Protein AF-A0A3C0NES6-F1 (afdb_monomer)

Mean predicted aligned error: 11.18 Å

Structure (mmCIF, N/CA/C/O backbone):
data_AF-A0A3C0NES6-F1
#
_entry.id   AF-A0A3C0NES6-F1
#
loop_
_atom_site.group_PDB
_atom_site.id
_atom_site.type_symbol
_atom_site.label_atom_id
_atom_site.label_alt_id
_atom_site.label_comp_id
_atom_site.label_asym_id
_atom_site.label_entity_id
_atom_site.label_seq_id
_atom_site.pdbx_PDB_ins_code
_atom_site.Cartn_x
_atom_site.Cartn_y
_atom_site.Cartn_z
_atom_site.occupancy
_atom_site.B_iso_or_equiv
_atom_site.auth_seq_id
_atom_site.auth_comp_id
_atom_site.auth_asym_id
_atom_site.auth_atom_id
_atom_site.pdbx_PDB_model_num
ATOM 1 N N . MET A 1 1 ? 40.360 69.902 -4.461 1.00 45.03 1 MET A N 1
ATOM 2 C CA . MET A 1 1 ? 3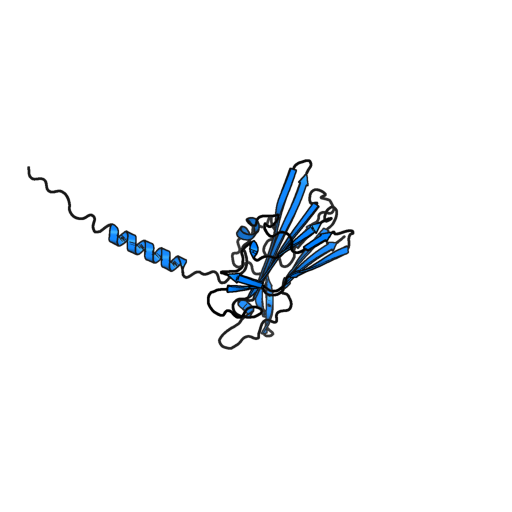9.001 69.360 -4.689 1.00 45.03 1 MET A CA 1
ATOM 3 C C . MET A 1 1 ? 38.839 68.959 -6.150 1.00 45.03 1 MET A C 1
ATOM 5 O O . MET A 1 1 ? 38.761 69.847 -6.982 1.00 45.03 1 MET A O 1
ATOM 9 N N . LYS A 1 2 ? 38.806 67.657 -6.464 1.00 35.34 2 LYS A N 1
ATOM 10 C CA . LYS A 1 2 ? 38.141 67.082 -7.651 1.00 35.34 2 LYS A CA 1
ATOM 11 C C . LYS A 1 2 ? 37.760 65.640 -7.311 1.00 35.34 2 LYS A C 1
ATOM 13 O O . LYS A 1 2 ? 38.614 64.769 -7.197 1.00 35.34 2 LYS A O 1
ATOM 18 N N . THR A 1 3 ? 36.473 65.436 -7.080 1.00 40.56 3 THR A N 1
ATOM 19 C CA . THR A 1 3 ? 35.806 64.152 -6.876 1.00 40.56 3 THR A CA 1
ATOM 20 C C . THR A 1 3 ? 35.694 63.418 -8.213 1.00 40.56 3 THR A C 1
ATOM 22 O O . THR A 1 3 ? 35.289 64.012 -9.211 1.00 40.56 3 THR A O 1
ATOM 25 N N . LYS A 1 4 ? 35.991 62.116 -8.237 1.00 33.91 4 LYS A N 1
ATOM 26 C CA . LYS A 1 4 ? 35.463 61.192 -9.249 1.00 33.91 4 LYS A CA 1
ATOM 27 C C . LYS A 1 4 ? 35.138 59.863 -8.575 1.00 33.91 4 LYS A C 1
ATOM 29 O O . LYS A 1 4 ? 36.029 59.120 -8.180 1.00 33.91 4 LYS A O 1
ATOM 34 N N . VAL A 1 5 ? 33.841 59.617 -8.424 1.00 43.72 5 VAL A N 1
ATOM 35 C CA . VAL A 1 5 ? 33.249 58.338 -8.029 1.00 43.72 5 VAL A CA 1
ATOM 36 C C . VAL A 1 5 ? 32.662 57.692 -9.288 1.00 43.72 5 VAL A C 1
ATOM 38 O O . VAL A 1 5 ? 32.258 58.394 -10.214 1.00 43.72 5 VAL A O 1
ATOM 41 N N . PHE A 1 6 ? 32.586 56.363 -9.239 1.00 43.19 6 PHE A N 1
ATOM 42 C CA . PHE A 1 6 ? 31.836 55.425 -10.080 1.00 43.19 6 PHE A CA 1
ATOM 43 C C . PHE A 1 6 ? 32.584 54.788 -11.252 1.00 43.19 6 PHE A C 1
ATOM 45 O O . PHE A 1 6 ? 32.527 55.217 -12.399 1.00 43.19 6 PHE A O 1
ATOM 52 N N . GLY A 1 7 ? 33.211 53.654 -10.924 1.00 36.91 7 GLY A N 1
ATOM 53 C CA . GLY A 1 7 ? 33.621 52.615 -11.857 1.00 36.91 7 GLY A CA 1
ATOM 54 C C . GLY A 1 7 ? 32.987 51.271 -11.492 1.00 36.91 7 GLY A C 1
ATOM 55 O O . GLY A 1 7 ? 33.503 50.541 -10.655 1.00 36.91 7 GLY A O 1
ATOM 56 N N . ASN A 1 8 ? 31.908 50.947 -12.203 1.00 40.31 8 ASN A N 1
ATOM 57 C CA . ASN A 1 8 ? 31.529 49.603 -12.645 1.00 40.31 8 ASN A CA 1
ATOM 58 C C . ASN A 1 8 ? 31.104 48.537 -11.616 1.00 40.31 8 ASN A C 1
ATOM 60 O O . ASN A 1 8 ? 31.781 47.540 -11.367 1.00 40.31 8 ASN A O 1
ATOM 64 N N . THR A 1 9 ? 29.817 48.628 -11.288 1.00 46.41 9 THR A N 1
ATOM 65 C CA . THR A 1 9 ? 28.830 47.566 -10.990 1.00 46.41 9 THR A CA 1
ATOM 66 C C . THR A 1 9 ? 28.781 46.370 -11.975 1.00 46.41 9 THR A C 1
ATOM 68 O O . THR A 1 9 ? 27.958 45.472 -11.821 1.00 46.41 9 THR A O 1
ATOM 71 N N . SER A 1 10 ? 29.676 46.283 -12.965 1.00 47.44 10 SER A N 1
ATOM 72 C CA . SER A 1 10 ? 29.660 45.262 -14.029 1.00 47.44 10 SER A CA 1
ATOM 73 C C . SER A 1 10 ? 30.157 43.870 -13.586 1.00 47.44 10 SER A C 1
ATOM 75 O O . SER A 1 10 ? 29.774 42.853 -14.167 1.00 47.44 10 SER A O 1
ATOM 77 N N . LYS A 1 11 ? 30.983 43.778 -12.533 1.00 41.00 11 LYS A N 1
ATOM 78 C CA . LYS A 1 11 ? 31.558 42.487 -12.093 1.00 41.00 11 LYS A CA 1
ATOM 79 C C . LYS A 1 11 ? 30.623 41.630 -11.234 1.00 41.00 11 LYS A C 1
ATOM 81 O O . LYS A 1 11 ? 30.842 40.424 -11.142 1.00 41.00 11 LYS A O 1
ATOM 86 N N . VAL A 1 12 ? 29.580 42.208 -10.637 1.00 44.41 12 VAL A N 1
ATOM 87 C CA . VAL A 1 12 ? 28.687 41.475 -9.719 1.00 44.41 12 VAL A CA 1
ATOM 88 C C . VAL A 1 12 ? 27.617 40.679 -10.482 1.00 44.41 12 VAL A C 1
ATOM 90 O O . VAL A 1 12 ? 27.299 39.558 -10.094 1.00 44.41 12 VAL A O 1
ATOM 93 N N . MET A 1 13 ? 27.152 41.167 -11.640 1.00 38.59 13 MET A N 1
ATOM 94 C CA . MET A 1 13 ? 26.154 40.451 -12.452 1.00 38.59 13 MET A CA 1
ATOM 95 C C . MET A 1 13 ? 26.696 39.187 -13.136 1.00 38.59 13 MET A C 1
ATOM 97 O O . MET A 1 13 ? 25.969 38.206 -13.252 1.00 38.59 13 MET A O 1
ATOM 101 N N . LYS A 1 14 ? 27.977 39.140 -13.530 1.00 40.91 14 LYS A N 1
ATOM 102 C CA . LYS A 1 14 ? 28.539 37.938 -14.182 1.00 40.91 14 LYS A CA 1
ATOM 103 C C . LYS A 1 14 ? 28.738 36.753 -13.224 1.00 40.91 14 LYS A C 1
ATOM 105 O O . LYS A 1 14 ? 28.684 35.611 -13.667 1.00 40.91 14 LYS A O 1
ATOM 110 N N . LYS A 1 15 ? 28.914 36.998 -11.918 1.00 40.38 15 LYS A N 1
ATOM 111 C CA . LYS A 1 15 ? 29.004 35.929 -10.902 1.00 40.38 15 LYS A CA 1
ATOM 112 C C . LYS A 1 15 ? 27.637 35.355 -10.511 1.00 40.38 15 LYS A C 1
ATOM 114 O O . LYS A 1 15 ? 27.555 34.168 -10.213 1.00 40.38 15 LYS A O 1
ATOM 119 N N . ALA A 1 16 ? 26.572 36.156 -10.562 1.00 43.25 16 ALA A N 1
ATOM 120 C CA . ALA A 1 16 ? 25.218 35.694 -10.248 1.00 43.25 16 ALA A CA 1
ATOM 121 C C . ALA A 1 16 ? 24.657 34.735 -11.316 1.00 43.25 16 ALA A C 1
ATOM 123 O O . ALA A 1 16 ? 23.982 33.764 -10.981 1.00 43.25 16 ALA A O 1
ATOM 124 N N . VAL A 1 17 ? 24.998 34.954 -12.591 1.00 43.75 17 VAL A N 1
ATOM 125 C CA . VAL A 1 17 ? 24.546 34.091 -13.697 1.00 43.75 17 VAL A CA 1
ATOM 126 C C . VAL A 1 17 ? 25.282 32.743 -13.701 1.00 43.75 17 VAL A C 1
ATOM 128 O O . VAL A 1 17 ? 24.670 31.714 -13.969 1.00 43.75 17 VAL A O 1
ATOM 131 N N . GLY A 1 18 ? 26.562 32.708 -13.311 1.00 36.50 18 GLY A N 1
ATOM 132 C CA . GLY A 1 18 ? 27.334 31.460 -13.216 1.00 36.50 18 GLY A CA 1
ATOM 133 C C . GLY A 1 18 ? 26.839 30.498 -12.127 1.00 36.50 18 GLY A C 1
ATOM 134 O O . GLY A 1 18 ? 26.759 29.296 -12.368 1.00 36.50 18 GLY A O 1
ATOM 135 N N . CYS A 1 19 ? 26.438 31.006 -10.955 1.00 38.66 19 CYS A N 1
ATOM 136 C CA . CYS A 1 19 ? 25.908 30.157 -9.878 1.00 38.66 19 CYS A CA 1
ATOM 137 C C . CYS A 1 19 ? 24.481 29.648 -10.141 1.00 38.66 19 CYS A C 1
ATOM 139 O O . CYS A 1 19 ? 24.157 28.538 -9.725 1.00 38.66 19 CYS A O 1
ATOM 141 N N . MET A 1 20 ? 23.634 30.404 -10.854 1.00 37.09 20 MET A N 1
ATOM 142 C CA . MET A 1 20 ? 22.284 29.930 -11.201 1.00 37.09 20 MET A CA 1
ATOM 143 C C . MET A 1 20 ? 22.299 28.810 -12.243 1.00 37.09 20 MET A C 1
ATOM 145 O O . MET A 1 20 ? 21.478 27.899 -12.163 1.00 37.09 20 MET A O 1
ATOM 149 N N . VAL A 1 21 ? 23.246 28.824 -13.186 1.00 42.47 21 VAL A N 1
ATOM 150 C CA . VAL A 1 21 ? 23.342 27.763 -14.202 1.00 42.47 21 VAL A CA 1
ATOM 151 C C . VAL A 1 21 ? 23.873 26.460 -13.593 1.00 42.47 21 VAL A C 1
ATOM 153 O O . VAL A 1 21 ? 23.365 25.392 -13.916 1.00 42.47 21 VAL A O 1
ATOM 156 N N . VAL A 1 22 ? 24.811 26.520 -12.641 1.00 41.06 22 VAL A N 1
ATOM 157 C CA . VAL A 1 22 ? 25.313 25.309 -11.962 1.00 41.06 22 VAL A CA 1
ATOM 158 C C . VAL A 1 22 ? 24.264 24.709 -11.012 1.00 41.06 22 VAL A C 1
ATOM 160 O O . VAL A 1 22 ? 24.126 23.488 -10.959 1.00 41.06 22 VAL A O 1
ATOM 163 N N . ALA A 1 23 ? 23.452 25.534 -10.339 1.00 42.22 23 ALA A N 1
ATOM 164 C CA . ALA A 1 23 ? 22.328 25.048 -9.531 1.00 42.22 23 ALA A CA 1
ATOM 165 C C . ALA A 1 23 ? 21.191 24.457 -10.391 1.00 42.22 23 ALA A C 1
ATOM 167 O O . ALA A 1 23 ? 20.623 23.427 -10.034 1.00 42.22 23 ALA A O 1
ATOM 168 N N . GLY A 1 24 ? 20.896 25.054 -11.553 1.00 33.75 24 GLY A N 1
ATOM 169 C CA . GLY A 1 24 ? 19.886 24.548 -12.491 1.00 33.75 24 GLY A CA 1
ATOM 170 C C . GLY A 1 24 ? 20.279 23.240 -13.190 1.00 33.75 24 GLY A C 1
ATOM 171 O O . GLY A 1 24 ? 19.416 22.405 -13.447 1.00 33.75 24 GLY A O 1
ATOM 172 N N . VAL A 1 25 ? 21.574 23.019 -13.447 1.00 38.41 25 VAL A N 1
ATOM 173 C CA . VAL A 1 25 ? 22.076 21.785 -14.083 1.00 38.41 25 VAL A CA 1
ATOM 174 C C . VAL A 1 25 ? 22.219 20.633 -13.077 1.00 38.41 25 VAL A C 1
ATOM 176 O O . VAL A 1 25 ? 21.944 19.487 -13.429 1.00 38.41 25 VAL A O 1
ATOM 179 N N . LEU A 1 26 ? 22.532 20.907 -11.805 1.00 35.56 26 LEU A N 1
ATOM 180 C CA . LEU A 1 26 ? 22.521 19.879 -10.751 1.00 35.56 26 LEU A CA 1
ATOM 181 C C . LEU A 1 26 ? 21.103 19.478 -10.303 1.00 35.56 26 LEU A C 1
ATOM 183 O O . LEU A 1 26 ? 20.911 18.349 -9.862 1.00 35.56 26 LEU A O 1
ATOM 187 N N . LEU A 1 27 ? 20.094 20.338 -10.491 1.00 39.69 27 LEU A N 1
ATOM 188 C CA . LEU A 1 27 ? 18.677 19.981 -10.307 1.00 39.69 27 LEU A CA 1
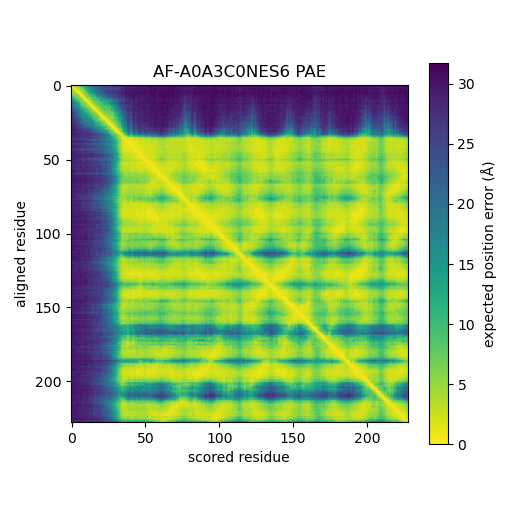ATOM 189 C C . LEU A 1 27 ? 18.092 19.166 -11.480 1.00 39.69 27 LEU A C 1
ATOM 191 O O . LEU A 1 27 ? 17.018 18.585 -11.340 1.00 39.69 27 LEU A O 1
ATOM 195 N N . ALA A 1 28 ? 18.789 19.087 -12.620 1.00 36.28 28 ALA A N 1
ATOM 196 C CA . ALA A 1 28 ? 18.333 18.365 -13.812 1.00 36.28 28 ALA A CA 1
ATOM 197 C C . ALA A 1 28 ? 18.958 16.964 -13.986 1.00 36.28 28 ALA A C 1
ATOM 199 O O . ALA A 1 28 ? 18.456 16.172 -14.781 1.00 36.28 28 ALA A O 1
ATOM 200 N N . LEU A 1 29 ? 20.019 16.632 -13.240 1.00 36.25 29 LEU A N 1
ATOM 201 C CA . LEU A 1 29 ? 20.754 15.359 -13.360 1.00 36.25 29 LEU A CA 1
ATOM 202 C C . LEU A 1 29 ? 20.415 14.317 -12.285 1.00 36.25 29 LEU A C 1
ATOM 204 O O . LEU A 1 29 ? 21.030 13.258 -12.226 1.00 36.25 29 LEU A O 1
ATOM 208 N N . GLY A 1 30 ? 19.398 14.580 -11.473 1.00 33.41 30 GLY A N 1
ATOM 209 C CA . GLY A 1 30 ? 18.883 13.635 -10.493 1.00 33.41 30 GLY A CA 1
ATOM 210 C C . GLY A 1 30 ? 17.381 13.491 -10.626 1.00 33.41 30 GLY A C 1
ATOM 211 O O . GLY A 1 30 ? 16.675 13.739 -9.658 1.00 33.41 30 GLY A O 1
ATOM 212 N N . ARG A 1 31 ? 16.863 13.128 -11.810 1.00 37.72 31 ARG A N 1
ATOM 213 C CA . ARG A 1 31 ? 15.518 12.535 -11.848 1.00 37.72 31 ARG A CA 1
ATOM 214 C C . ARG A 1 31 ? 15.629 11.2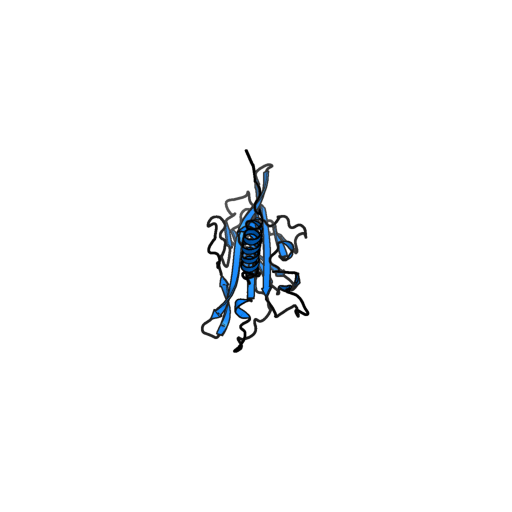43 -11.050 1.00 37.72 31 ARG A C 1
ATOM 216 O O . ARG A 1 31 ? 16.303 10.332 -11.534 1.00 37.72 31 ARG A O 1
ATOM 223 N N . PRO A 1 32 ? 15.055 11.146 -9.841 1.00 41.00 32 PRO A N 1
ATOM 224 C CA . PRO A 1 32 ? 15.086 9.885 -9.144 1.00 41.00 32 PRO A CA 1
ATOM 225 C C . PRO A 1 32 ? 14.259 8.945 -10.013 1.00 41.00 32 PRO A C 1
ATOM 227 O O . PRO A 1 32 ? 13.070 9.170 -10.227 1.00 41.00 32 PRO A O 1
ATOM 230 N N . ALA A 1 33 ? 14.901 7.918 -10.557 1.00 47.38 33 ALA A N 1
ATOM 231 C CA . ALA A 1 33 ? 14.260 6.827 -11.274 1.00 47.38 33 ALA A CA 1
ATOM 232 C C . ALA A 1 33 ? 13.423 5.943 -10.321 1.00 47.38 33 ALA A C 1
ATOM 234 O O . ALA A 1 33 ? 13.343 4.736 -10.509 1.00 47.38 33 ALA A O 1
ATOM 235 N N . TYR A 1 34 ? 12.817 6.530 -9.287 1.00 55.94 34 TYR A N 1
ATOM 236 C CA . TYR A 1 34 ? 12.065 5.843 -8.251 1.00 55.94 34 TYR A CA 1
ATOM 237 C C . TYR A 1 34 ? 10.595 6.203 -8.438 1.00 55.94 34 TYR A C 1
ATOM 239 O O . TYR A 1 34 ? 10.143 7.255 -7.997 1.00 55.94 34 TYR A O 1
ATOM 247 N N . GLY A 1 35 ? 9.835 5.340 -9.112 1.00 70.19 35 GLY A N 1
ATOM 248 C CA . GLY A 1 35 ? 8.384 5.523 -9.252 1.00 70.19 35 GLY A CA 1
ATOM 249 C C . GLY A 1 35 ? 7.605 5.136 -7.985 1.00 70.19 35 GLY A C 1
ATOM 250 O O . GLY A 1 35 ? 6.436 4.783 -8.052 1.00 70.19 35 GLY A O 1
ATOM 251 N N . GLN A 1 36 ? 8.244 5.215 -6.815 1.00 80.69 36 GLN A N 1
ATOM 252 C CA . GLN A 1 36 ? 7.663 4.905 -5.511 1.00 80.69 36 GLN A CA 1
ATOM 253 C C . GLN A 1 36 ? 7.675 6.152 -4.640 1.00 80.69 36 GLN A C 1
ATOM 255 O O . GLN A 1 36 ? 8.644 6.909 -4.646 1.00 80.69 36 GLN A O 1
ATOM 260 N N . ALA A 1 37 ? 6.613 6.344 -3.863 1.00 85.06 37 ALA A N 1
ATOM 261 C CA . ALA A 1 37 ? 6.598 7.394 -2.855 1.00 85.06 37 ALA A CA 1
ATOM 262 C C . ALA A 1 37 ? 7.536 7.008 -1.704 1.00 85.06 37 ALA A C 1
ATOM 264 O O . ALA A 1 37 ? 7.502 5.874 -1.223 1.00 85.06 37 ALA A O 1
ATOM 265 N N . SER A 1 38 ? 8.347 7.955 -1.247 1.00 83.19 38 SER A N 1
ATOM 266 C CA . SER A 1 38 ? 9.091 7.863 0.008 1.00 83.19 38 SER A CA 1
ATOM 267 C C . SER A 1 38 ? 8.152 7.820 1.219 1.00 83.19 38 SER A C 1
ATOM 269 O O . SER A 1 38 ? 6.970 8.167 1.129 1.00 83.19 38 SER A O 1
ATOM 271 N N . GLU A 1 39 ? 8.689 7.455 2.388 1.00 85.38 39 GLU A N 1
ATOM 272 C CA . GLU A 1 39 ? 7.922 7.474 3.639 1.00 85.38 39 GLU A CA 1
ATOM 273 C C . GLU A 1 39 ? 7.336 8.868 3.907 1.00 85.38 39 GLU A C 1
ATOM 275 O O . GLU A 1 39 ? 6.157 9.010 4.231 1.00 85.38 39 GLU A O 1
ATOM 280 N N . THR A 1 40 ? 8.152 9.911 3.731 1.00 85.81 40 THR A N 1
ATOM 281 C CA . THR A 1 40 ? 7.746 11.306 3.935 1.00 85.81 40 THR A CA 1
ATOM 282 C C . THR A 1 40 ? 6.597 11.699 3.009 1.00 85.81 40 THR A C 1
ATOM 284 O O . THR A 1 40 ? 5.640 12.326 3.462 1.00 85.81 40 THR A O 1
ATOM 287 N N . GLU A 1 41 ? 6.657 11.307 1.734 1.00 88.88 41 GLU A N 1
ATOM 288 C CA . GLU A 1 41 ? 5.586 11.576 0.772 1.00 88.88 41 GLU A CA 1
ATOM 289 C C . GLU A 1 41 ? 4.301 10.836 1.148 1.00 88.88 41 GLU A C 1
ATOM 291 O O . GLU A 1 41 ? 3.248 11.467 1.227 1.00 88.88 41 GLU A O 1
ATOM 296 N N . MET A 1 42 ? 4.372 9.538 1.472 1.00 89.94 42 MET A N 1
ATOM 297 C CA . MET A 1 42 ? 3.187 8.781 1.894 1.00 89.94 42 MET A CA 1
ATOM 298 C C . MET A 1 42 ? 2.565 9.336 3.176 1.00 89.94 42 MET A C 1
ATOM 300 O O . MET A 1 42 ? 1.345 9.458 3.274 1.00 89.94 42 MET A O 1
ATOM 304 N N . ARG A 1 43 ? 3.375 9.741 4.157 1.00 90.62 43 ARG A N 1
ATOM 305 C CA . ARG A 1 43 ? 2.875 10.387 5.381 1.00 90.62 43 ARG A CA 1
ATOM 306 C C . ARG A 1 43 ? 2.112 11.679 5.094 1.00 90.62 43 ARG A C 1
ATOM 308 O O . ARG A 1 43 ? 1.195 12.008 5.843 1.00 90.62 43 ARG A O 1
ATOM 315 N N . ALA A 1 44 ? 2.475 12.390 4.028 1.00 92.00 44 ALA A N 1
ATOM 316 C CA . ALA A 1 44 ? 1.804 13.607 3.590 1.00 92.00 44 ALA A CA 1
ATOM 317 C C . ALA A 1 44 ? 0.538 13.346 2.752 1.00 92.00 44 ALA A C 1
ATOM 319 O O . ALA A 1 44 ? -0.205 14.287 2.463 1.00 92.00 44 ALA A O 1
ATOM 320 N N . PHE A 1 45 ? 0.253 12.097 2.362 1.00 94.38 45 PHE A N 1
ATOM 321 C CA . PHE A 1 45 ? -0.968 11.783 1.627 1.00 94.38 45 PHE A CA 1
ATOM 322 C C . PHE A 1 45 ? -2.199 12.079 2.482 1.00 94.38 45 PHE A C 1
ATOM 324 O O . PHE A 1 45 ? -2.318 11.662 3.636 1.00 94.38 45 PHE A O 1
ATOM 331 N N . ARG A 1 46 ? -3.158 12.789 1.886 1.00 95.00 46 ARG A N 1
ATOM 332 C CA . ARG A 1 46 ? -4.422 13.114 2.540 1.00 95.00 46 ARG A CA 1
ATOM 333 C C . ARG A 1 46 ? -5.287 11.860 2.661 1.00 95.00 46 ARG A C 1
ATOM 335 O O . ARG A 1 46 ? -5.668 11.282 1.647 1.00 95.00 46 ARG A O 1
ATOM 342 N N . ILE A 1 47 ? -5.664 11.512 3.891 1.00 95.50 47 ILE A N 1
ATOM 343 C CA . ILE A 1 47 ? -6.645 10.464 4.195 1.00 95.50 47 ILE A CA 1
ATOM 344 C C . ILE A 1 47 ? -7.818 11.085 4.976 1.00 95.50 47 ILE A C 1
ATOM 346 O O . ILE A 1 47 ? -7.577 11.792 5.956 1.00 95.50 47 ILE A O 1
ATOM 350 N N . PRO A 1 48 ? -9.084 10.860 4.571 1.00 93.94 48 PRO A N 1
ATOM 351 C CA . PRO A 1 48 ? -9.525 10.050 3.432 1.00 93.94 48 PRO A CA 1
ATOM 352 C C . PRO A 1 48 ? -9.060 10.623 2.076 1.00 93.94 48 PRO A C 1
ATOM 354 O O . PRO A 1 48 ? -8.915 11.843 1.950 1.00 93.94 48 PRO A O 1
ATOM 357 N N . PRO A 1 49 ? -8.805 9.758 1.076 1.00 93.81 49 PRO A N 1
ATOM 358 C CA . PRO A 1 49 ? -8.342 10.185 -0.240 1.00 93.81 49 PRO A CA 1
ATOM 359 C C . PRO A 1 49 ? -9.404 11.038 -0.941 1.00 93.81 49 PRO A C 1
ATOM 361 O O . PRO A 1 49 ? -10.595 10.732 -0.887 1.00 93.81 49 PRO A O 1
ATOM 364 N N . ALA A 1 50 ? -8.972 12.089 -1.643 1.00 91.12 50 ALA A N 1
ATOM 365 C CA . ALA A 1 50 ? -9.877 12.999 -2.354 1.00 91.12 50 ALA A CA 1
ATOM 366 C C . ALA A 1 50 ? -10.700 12.292 -3.448 1.00 91.12 50 ALA A C 1
ATOM 368 O O . ALA A 1 50 ? -11.857 12.634 -3.666 1.00 91.12 50 ALA A O 1
ATOM 369 N N . ASN A 1 51 ? -10.122 11.265 -4.078 1.00 89.12 51 ASN A N 1
ATOM 370 C CA . ASN A 1 51 ? -10.769 10.468 -5.125 1.00 89.12 51 ASN A CA 1
ATOM 371 C C . ASN A 1 51 ? -11.641 9.326 -4.565 1.00 89.12 51 ASN A C 1
ATOM 373 O O . ASN A 1 51 ? -12.124 8.491 -5.326 1.00 89.12 51 ASN A O 1
ATOM 377 N N . GLY A 1 52 ? -11.823 9.261 -3.243 1.00 95.12 52 GLY A N 1
ATOM 378 C CA . GLY A 1 52 ? -12.563 8.192 -2.581 1.00 95.12 52 GLY A CA 1
ATOM 379 C C . GLY A 1 52 ? -11.814 6.856 -2.532 1.00 95.12 52 GLY A C 1
ATOM 380 O O . GLY A 1 52 ? -10.627 6.751 -2.848 1.00 95.12 52 GLY A O 1
ATOM 381 N N . TYR A 1 53 ? -12.522 5.824 -2.073 1.00 96.81 53 TYR A N 1
ATOM 382 C CA . TYR A 1 53 ? -11.992 4.468 -1.951 1.00 96.81 53 TYR A CA 1
ATOM 383 C C . TYR A 1 53 ? -12.367 3.641 -3.177 1.00 96.81 53 TYR A C 1
ATOM 385 O O . TYR A 1 53 ? -13.529 3.617 -3.573 1.00 96.81 53 TYR A O 1
ATOM 393 N N . ALA A 1 54 ? -11.401 2.907 -3.725 1.00 95.31 54 ALA A N 1
ATOM 394 C CA . ALA A 1 54 ? -11.638 1.951 -4.801 1.00 95.31 54 ALA A CA 1
ATOM 395 C C . ALA A 1 54 ? -12.511 0.776 -4.330 1.00 95.31 54 ALA A C 1
ATOM 397 O O . ALA A 1 54 ? -13.321 0.252 -5.087 1.00 95.31 54 ALA A O 1
ATOM 398 N N . GLN A 1 55 ? -12.369 0.382 -3.061 1.00 95.75 55 GLN A N 1
ATOM 399 C CA . GLN A 1 55 ? -13.221 -0.619 -2.433 1.00 95.75 55 GLN A CA 1
ATOM 400 C C . GLN A 1 55 ? -13.308 -0.386 -0.919 1.00 95.75 55 GLN A C 1
ATOM 402 O O . GLN A 1 55 ? -12.374 0.129 -0.302 1.00 95.75 55 GLN A O 1
ATOM 407 N N . THR A 1 56 ? -14.429 -0.788 -0.316 1.00 96.12 56 THR A N 1
ATOM 408 C CA . THR A 1 56 ? -14.574 -0.926 1.139 1.00 96.12 56 THR A CA 1
ATOM 409 C C . THR A 1 56 ? -14.836 -2.386 1.491 1.00 96.12 56 THR A C 1
ATOM 411 O O . THR A 1 56 ? -15.658 -3.039 0.852 1.00 96.12 56 THR A O 1
ATOM 414 N N . LYS A 1 57 ? -14.142 -2.890 2.508 1.00 95.19 57 LYS A N 1
ATOM 415 C CA . LYS A 1 57 ? -14.279 -4.240 3.058 1.00 95.19 57 LYS A CA 1
ATOM 416 C C . LYS A 1 57 ? -14.547 -4.169 4.556 1.00 95.19 57 LYS A C 1
ATOM 418 O O . LYS A 1 57 ? -14.069 -3.256 5.231 1.00 95.19 57 LYS A O 1
ATOM 423 N N . ASN A 1 58 ? -15.310 -5.117 5.082 1.00 95.06 58 ASN A N 1
ATOM 424 C CA . ASN A 1 58 ? -15.591 -5.226 6.510 1.00 95.06 58 ASN A CA 1
ATOM 425 C C . ASN A 1 58 ? -15.095 -6.571 7.027 1.00 95.06 58 ASN A C 1
ATOM 427 O O . ASN A 1 58 ? -15.541 -7.598 6.527 1.00 95.06 58 ASN A O 1
ATOM 431 N N . PHE A 1 59 ? -14.218 -6.550 8.032 1.00 94.25 59 PHE A N 1
ATOM 432 C CA . PHE A 1 59 ? -13.784 -7.762 8.716 1.00 94.25 59 PHE A CA 1
ATOM 433 C C . PHE A 1 59 ? -14.796 -8.168 9.780 1.00 94.25 59 PHE A C 1
ATOM 435 O O . PHE A 1 59 ? -14.825 -7.622 10.889 1.00 94.25 59 PHE A O 1
ATOM 442 N N . SER A 1 60 ? -15.622 -9.149 9.436 1.00 92.00 60 SER A N 1
ATOM 443 C CA . SER A 1 60 ? -16.765 -9.550 10.258 1.00 92.00 60 SER A CA 1
ATOM 444 C C . SER A 1 60 ? -16.353 -10.470 11.412 1.00 92.00 60 SER A C 1
ATOM 446 O O . SER A 1 60 ? -16.954 -10.425 12.481 1.00 92.00 60 SER A O 1
ATOM 448 N N . TYR A 1 61 ? -15.287 -11.254 11.239 1.00 90.00 61 TYR A N 1
ATOM 449 C CA . TYR A 1 61 ? -14.770 -12.198 12.235 1.00 90.00 61 TYR A CA 1
ATOM 450 C C . TYR A 1 61 ? -13.237 -12.319 12.156 1.00 90.00 61 TYR A C 1
ATOM 452 O O . TYR A 1 61 ? -12.602 -11.706 11.303 1.00 90.00 61 TYR A O 1
ATOM 460 N N . VAL A 1 62 ? -12.625 -13.058 13.087 1.00 89.94 62 VAL A N 1
ATOM 461 C CA . VAL A 1 62 ? -11.183 -13.364 13.075 1.00 89.94 62 VAL A CA 1
ATOM 462 C C . VAL A 1 62 ? -10.899 -14.516 12.109 1.00 89.94 62 VAL A C 1
ATOM 464 O O . VAL A 1 62 ? -11.501 -15.578 12.239 1.00 89.94 62 VAL A O 1
ATOM 467 N N . GLY A 1 63 ? -9.964 -14.327 11.179 1.00 90.06 63 GLY A N 1
ATOM 468 C CA . GLY A 1 63 ? -9.719 -15.229 10.045 1.00 90.06 63 GLY A CA 1
ATOM 469 C C . GLY A 1 63 ? -10.350 -14.742 8.737 1.00 90.06 63 GLY A C 1
ATOM 470 O O . GLY A 1 63 ? -10.182 -15.378 7.701 1.00 90.06 63 GLY A O 1
ATOM 471 N N . ASP A 1 64 ? -11.071 -13.620 8.774 1.00 92.25 64 ASP A N 1
ATOM 472 C CA . ASP A 1 64 ? -11.603 -12.960 7.585 1.00 92.25 64 ASP A CA 1
ATOM 473 C C . ASP A 1 64 ? -10.461 -12.372 6.738 1.00 92.25 64 ASP A C 1
ATOM 475 O O . ASP A 1 64 ? -9.451 -11.908 7.285 1.00 92.25 64 ASP A O 1
ATOM 479 N N . TYR A 1 65 ? -10.615 -12.393 5.415 1.00 90.31 65 TYR A N 1
ATOM 480 C CA . TYR A 1 65 ? -9.605 -11.957 4.455 1.00 90.31 65 TYR A CA 1
ATOM 481 C C . TYR A 1 65 ? -10.228 -11.146 3.322 1.00 90.31 65 TYR A C 1
ATOM 483 O O . TYR A 1 65 ? -11.348 -11.375 2.872 1.00 90.31 65 TYR A O 1
ATOM 491 N N . GLY A 1 66 ? -9.469 -10.184 2.812 1.00 89.00 66 GLY A N 1
ATOM 492 C CA . GLY A 1 66 ? -9.880 -9.354 1.701 1.00 89.00 66 GLY A CA 1
ATOM 493 C C . GLY A 1 66 ? -8.702 -8.999 0.813 1.00 89.00 66 GLY A C 1
ATOM 494 O O . GLY A 1 66 ? -7.685 -8.510 1.287 1.00 89.00 66 GLY A O 1
ATOM 495 N N . TYR A 1 67 ? -8.878 -9.185 -0.494 1.00 89.75 67 TYR A N 1
ATOM 496 C CA . TYR A 1 67 ? -7.953 -8.685 -1.508 1.00 89.75 67 TYR A CA 1
ATOM 497 C C . TYR A 1 67 ? -8.650 -7.791 -2.545 1.00 89.75 67 TYR A C 1
ATOM 499 O O . TYR A 1 67 ? -9.806 -8.026 -2.898 1.00 89.75 67 TYR A O 1
ATOM 507 N N . TYR A 1 68 ? -7.965 -6.780 -3.058 1.00 92.88 68 TYR A N 1
ATOM 508 C CA . TYR A 1 68 ? -8.427 -5.978 -4.190 1.00 92.88 68 TYR A CA 1
ATOM 509 C C . TYR A 1 68 ? -7.373 -6.005 -5.288 1.00 92.88 68 TYR A C 1
ATOM 511 O O . TYR A 1 68 ? -6.211 -5.698 -5.016 1.00 92.88 68 TYR A O 1
ATOM 519 N N . LEU A 1 69 ? -7.789 -6.362 -6.505 1.00 93.00 69 LEU A N 1
ATOM 520 C CA . LEU A 1 69 ? -6.960 -6.233 -7.697 1.00 93.00 69 LEU A CA 1
ATOM 521 C C . LEU A 1 69 ? -7.041 -4.790 -8.189 1.00 93.00 69 LEU A C 1
ATOM 523 O O . LEU A 1 69 ? -8.064 -4.351 -8.713 1.00 93.00 69 LEU A O 1
ATOM 527 N N . VAL A 1 70 ? -5.954 -4.056 -8.014 1.00 90.88 70 VAL A N 1
ATOM 528 C CA . VAL A 1 70 ? -5.759 -2.737 -8.600 1.00 90.88 70 VAL A CA 1
ATOM 529 C C . VAL A 1 70 ? -5.661 -2.904 -10.118 1.00 90.88 70 VAL A C 1
ATOM 531 O O . VAL A 1 70 ? -4.782 -3.634 -10.577 1.00 90.88 70 VAL A O 1
ATOM 534 N N . PRO A 1 71 ? -6.544 -2.267 -10.908 1.00 89.06 71 PRO A N 1
ATOM 535 C CA . PRO A 1 71 ? -6.454 -2.322 -12.359 1.00 89.06 71 PRO A CA 1
ATOM 536 C C . PRO A 1 71 ? -5.244 -1.520 -12.860 1.00 89.06 71 PRO A C 1
ATOM 538 O O . PRO A 1 71 ? -4.818 -0.573 -12.187 1.00 89.06 71 PRO A O 1
ATOM 541 N N . PRO A 1 72 ? -4.725 -1.848 -14.055 1.00 87.31 72 PRO A N 1
ATOM 542 C CA . PRO A 1 72 ? -3.650 -1.077 -14.652 1.00 87.31 72 PRO A CA 1
ATOM 543 C C . PRO A 1 72 ? -4.105 0.356 -14.942 1.00 87.31 72 PRO A C 1
ATOM 545 O O . PRO A 1 72 ? -5.279 0.621 -15.216 1.00 87.31 72 PRO A O 1
ATOM 548 N N . SER A 1 73 ? -3.171 1.298 -14.890 1.00 86.56 73 SER A N 1
ATOM 549 C CA . SER A 1 73 ? -3.425 2.700 -15.224 1.00 86.56 73 SER A CA 1
ATOM 550 C C . SER A 1 73 ? -2.147 3.388 -15.703 1.00 86.56 73 SER A C 1
ATOM 552 O O . SER A 1 73 ? -1.115 2.752 -15.889 1.00 86.56 73 SER A O 1
ATOM 554 N N . SER A 1 74 ? -2.208 4.690 -15.958 1.00 83.94 74 SER A N 1
ATOM 555 C CA . SER A 1 74 ? -1.028 5.488 -16.290 1.00 83.94 74 SER A CA 1
ATOM 556 C C . SER A 1 74 ? -1.226 6.915 -15.817 1.00 83.94 74 SER A C 1
ATOM 558 O O . SER A 1 74 ? -2.359 7.407 -15.871 1.00 83.94 74 SER A O 1
ATOM 560 N N . SER A 1 75 ? -0.147 7.600 -15.453 1.00 81.38 75 SER A N 1
ATOM 561 C CA . SER A 1 75 ? -0.203 9.026 -15.139 1.00 81.38 75 SER A CA 1
ATOM 562 C C . SER A 1 75 ? 0.993 9.812 -15.690 1.00 81.38 75 SER A C 1
ATOM 564 O O . SER A 1 75 ? 2.045 9.242 -16.005 1.00 81.38 75 SER A O 1
ATOM 566 N N . PRO A 1 76 ? 0.834 11.133 -15.897 1.00 76.94 76 PRO A N 1
ATOM 567 C CA . PRO A 1 76 ? 1.949 12.006 -16.247 1.00 76.94 76 PRO A CA 1
ATOM 568 C C . PRO A 1 76 ? 2.977 12.098 -15.109 1.00 76.94 76 PRO A C 1
ATOM 570 O O . PRO A 1 76 ? 2.608 12.149 -13.939 1.00 76.94 76 PRO A O 1
ATOM 573 N N . GLY A 1 77 ? 4.263 12.220 -15.446 1.00 76.06 77 GLY A N 1
ATOM 574 C CA . GLY A 1 77 ? 5.323 12.389 -14.445 1.00 76.06 77 GLY A CA 1
ATOM 575 C C . GLY A 1 77 ? 5.792 11.063 -13.841 1.00 76.06 77 GLY A C 1
ATOM 576 O O . GLY A 1 77 ? 5.840 10.057 -14.541 1.00 76.06 77 GLY A O 1
ATOM 577 N N . THR A 1 78 ? 6.200 11.078 -12.567 1.00 74.69 78 THR A N 1
ATOM 578 C CA . THR A 1 78 ? 6.756 9.908 -11.850 1.00 74.69 78 THR A CA 1
ATOM 579 C C . THR A 1 78 ? 5.711 8.878 -11.436 1.00 74.69 78 THR A C 1
ATOM 581 O O . THR A 1 78 ? 6.086 7.760 -11.102 1.00 74.69 78 THR A O 1
ATOM 584 N N . GLY A 1 79 ? 4.426 9.248 -11.445 1.00 80.00 79 GLY A N 1
ATOM 585 C CA . GLY A 1 79 ? 3.307 8.378 -11.073 1.00 80.00 79 GLY A CA 1
ATOM 586 C C . GLY A 1 79 ? 3.306 7.887 -9.634 1.00 80.00 79 GLY A C 1
ATOM 587 O O . GLY A 1 79 ? 2.704 6.869 -9.333 1.00 80.00 79 GLY A O 1
ATOM 588 N N . SER A 1 80 ? 3.982 8.594 -8.734 1.00 85.69 80 SER A N 1
ATOM 589 C CA . SER A 1 80 ? 4.095 8.234 -7.321 1.00 85.69 80 SER A CA 1
ATOM 590 C C . SER A 1 80 ? 3.259 9.132 -6.399 1.00 85.69 80 SER A C 1
ATOM 592 O O . SER A 1 80 ? 3.421 9.082 -5.179 1.00 85.69 80 SER A O 1
ATOM 594 N N . GLY A 1 81 ? 2.377 9.973 -6.943 1.00 89.44 81 GLY A N 1
ATOM 595 C CA . GLY A 1 81 ? 1.554 10.904 -6.176 1.00 89.44 81 GLY A CA 1
ATOM 596 C C . GLY A 1 81 ? 0.340 10.232 -5.536 1.00 89.44 81 GLY A C 1
ATOM 597 O O . GLY A 1 81 ? -0.109 9.176 -5.969 1.00 89.44 81 GLY A O 1
ATOM 598 N N . ALA A 1 82 ? -0.259 10.871 -4.525 1.00 91.44 82 ALA A N 1
ATOM 599 C CA . ALA A 1 82 ? -1.424 10.326 -3.815 1.00 91.44 82 ALA A CA 1
ATOM 600 C C . ALA A 1 82 ? -2.574 9.914 -4.757 1.00 91.44 82 ALA A C 1
ATOM 602 O O . ALA A 1 82 ? -3.267 8.937 -4.512 1.00 91.44 82 ALA A O 1
ATOM 603 N N . THR A 1 83 ? -2.779 10.631 -5.863 1.00 91.50 83 THR A N 1
ATOM 604 C CA . THR A 1 83 ? -3.831 10.321 -6.844 1.00 91.50 83 THR A CA 1
ATOM 605 C C . THR A 1 83 ? -3.558 9.075 -7.686 1.00 91.50 83 THR A C 1
ATOM 607 O O . THR A 1 83 ? -4.497 8.545 -8.283 1.00 91.50 83 THR A O 1
ATOM 610 N N . ASP A 1 84 ? -2.305 8.621 -7.742 1.00 91.12 84 ASP A N 1
ATOM 611 C CA . ASP A 1 84 ? -1.885 7.443 -8.502 1.00 91.12 84 ASP A CA 1
ATOM 612 C C . ASP A 1 84 ? -2.219 6.142 -7.757 1.00 91.12 84 ASP A C 1
ATOM 614 O O . ASP A 1 84 ? -2.594 5.144 -8.376 1.00 91.12 84 ASP A O 1
ATOM 618 N N . TYR A 1 85 ? -2.182 6.169 -6.421 1.00 93.06 85 TYR A N 1
ATOM 619 C CA . TYR A 1 85 ? -2.508 5.019 -5.576 1.00 93.06 85 TYR A CA 1
ATOM 620 C C . TYR A 1 85 ? -3.997 4.679 -5.629 1.00 93.06 85 TYR A C 1
ATOM 622 O O . TYR A 1 85 ? -4.875 5.547 -5.678 1.00 93.06 85 TYR A O 1
ATOM 630 N N . LYS A 1 86 ? -4.304 3.382 -5.529 1.00 94.38 86 LYS A N 1
ATOM 631 C CA . LYS A 1 86 ? -5.665 2.919 -5.241 1.00 94.38 86 LYS A CA 1
ATOM 632 C C . LYS A 1 86 ? -5.807 2.621 -3.761 1.00 94.38 86 LYS A C 1
ATOM 634 O O . LYS A 1 86 ? -5.032 1.856 -3.195 1.00 94.38 86 LYS A O 1
ATOM 639 N N . TYR A 1 87 ? -6.824 3.225 -3.155 1.00 95.94 87 TYR A N 1
ATOM 640 C CA . TYR A 1 87 ? -7.086 3.122 -1.726 1.00 95.94 87 TYR A CA 1
ATOM 641 C C . TYR A 1 87 ? -8.223 2.149 -1.444 1.00 95.94 87 TYR A C 1
ATOM 643 O O . TYR A 1 87 ? -9.331 2.311 -1.956 1.00 95.94 87 TYR A O 1
ATOM 651 N N . VAL A 1 88 ? -7.970 1.177 -0.577 1.00 96.62 88 VAL A N 1
ATOM 652 C CA . VAL A 1 88 ? -8.958 0.213 -0.096 1.00 96.62 88 VAL A CA 1
ATOM 653 C C . VAL A 1 88 ? -9.182 0.444 1.387 1.00 96.62 88 VAL A C 1
ATOM 655 O O . VAL A 1 88 ? -8.236 0.453 2.175 1.00 96.62 88 VAL A O 1
ATOM 658 N N . ARG A 1 89 ? -10.441 0.639 1.773 1.00 97.06 89 ARG A N 1
ATOM 659 C CA . ARG A 1 89 ? -10.847 0.820 3.166 1.00 97.06 89 ARG A CA 1
ATOM 660 C C . ARG A 1 89 ? -11.216 -0.524 3.778 1.00 97.06 89 ARG A C 1
ATOM 662 O O . ARG A 1 89 ? -12.026 -1.253 3.217 1.00 97.06 89 ARG A O 1
ATOM 669 N N . TYR A 1 90 ? -10.688 -0.806 4.957 1.00 95.88 90 TYR A N 1
ATOM 670 C CA . TYR A 1 90 ? -11.022 -1.959 5.780 1.00 95.88 90 TYR A CA 1
ATOM 671 C C . TYR A 1 90 ? -11.644 -1.473 7.086 1.00 95.88 90 TYR A C 1
ATOM 673 O O . TYR A 1 90 ? -11.061 -0.677 7.818 1.00 95.88 90 TYR A O 1
ATOM 681 N N . THR A 1 91 ? -12.847 -1.944 7.372 1.00 95.06 91 THR A N 1
ATOM 682 C CA . THR A 1 91 ? -13.606 -1.650 8.593 1.00 95.06 91 THR A CA 1
ATOM 683 C C . THR A 1 91 ? -13.659 -2.893 9.480 1.00 95.06 91 THR A C 1
ATOM 685 O O . THR A 1 91 ? -13.294 -3.987 9.047 1.00 95.06 91 THR A O 1
ATOM 688 N N . GLY A 1 92 ? -14.050 -2.730 10.746 1.00 92.12 92 GLY A N 1
ATOM 689 C CA . GLY A 1 92 ? -14.157 -3.861 11.670 1.00 92.12 92 GLY A CA 1
ATOM 690 C C . GLY A 1 92 ? -12.804 -4.418 12.131 1.00 92.12 92 GLY A C 1
ATOM 691 O O . GLY A 1 92 ? -12.726 -5.579 12.512 1.00 92.12 92 GLY A O 1
ATOM 692 N N . VAL A 1 93 ? -11.731 -3.619 12.117 1.00 93.38 93 VAL A N 1
ATOM 693 C CA . VAL A 1 93 ? -10.380 -4.065 12.540 1.00 93.38 93 VAL A CA 1
ATOM 694 C C . VAL A 1 93 ? -10.202 -4.121 14.061 1.00 93.38 93 VAL A C 1
ATOM 696 O O . VAL A 1 93 ? -9.284 -4.764 14.558 1.00 93.38 93 VAL A O 1
ATOM 699 N N . SER A 1 94 ? -11.088 -3.453 14.800 1.00 91.81 94 SER A N 1
ATOM 700 C CA . SER A 1 94 ? -11.056 -3.379 16.261 1.00 91.81 94 SER A CA 1
ATOM 701 C C . SER A 1 94 ? -11.141 -4.774 16.891 1.00 91.81 94 SER A C 1
ATOM 703 O O . SER A 1 94 ? -11.990 -5.576 16.491 1.00 91.81 94 SER A O 1
ATOM 705 N N . GLY A 1 95 ? -10.277 -5.058 17.870 1.00 89.81 95 GLY A N 1
ATOM 706 C CA . GLY A 1 95 ? -10.234 -6.353 18.556 1.00 89.81 95 GLY A CA 1
ATOM 707 C C . GLY A 1 95 ? -9.591 -7.482 17.745 1.00 89.81 95 GLY A C 1
ATOM 708 O O . GLY A 1 95 ? -9.772 -8.646 18.092 1.00 89.81 95 GLY A O 1
ATOM 709 N N . LYS A 1 96 ? -8.871 -7.176 16.657 1.00 91.88 96 LYS A N 1
ATOM 710 C CA . LYS A 1 96 ? -8.258 -8.178 15.771 1.00 91.88 96 LYS A CA 1
ATOM 711 C C . LYS A 1 96 ? -6.775 -7.895 15.551 1.00 91.88 96 LYS A C 1
ATOM 713 O O . LYS A 1 96 ? -6.350 -6.743 15.563 1.00 91.88 96 LYS A O 1
ATOM 718 N N . LYS A 1 97 ? -5.993 -8.936 15.268 1.00 93.75 97 LYS A N 1
ATOM 719 C CA . LYS A 1 97 ? -4.680 -8.765 14.635 1.00 93.75 97 LYS A CA 1
ATOM 720 C C . LYS A 1 97 ? -4.880 -8.686 13.133 1.00 93.75 97 LYS A C 1
ATOM 722 O O . LYS A 1 97 ? -5.657 -9.465 12.588 1.00 93.75 97 LYS A O 1
ATOM 727 N N . VAL A 1 98 ? -4.223 -7.753 12.461 1.00 93.56 98 VAL A N 1
ATOM 728 C CA . VAL A 1 98 ? -4.379 -7.534 11.020 1.00 93.56 98 VAL A CA 1
ATOM 729 C C . VAL A 1 98 ? -3.021 -7.629 10.356 1.00 93.56 98 VAL A C 1
ATOM 731 O O . VAL A 1 98 ? -2.091 -6.912 10.721 1.00 93.56 98 VAL A O 1
ATOM 734 N N . TRP A 1 99 ? -2.928 -8.499 9.360 1.00 93.88 99 TRP A N 1
ATOM 735 C CA . TRP A 1 99 ? -1.760 -8.633 8.507 1.00 93.88 99 TRP A CA 1
ATOM 736 C C . TRP A 1 99 ? -2.052 -8.028 7.138 1.00 93.88 99 TRP A C 1
ATOM 738 O O . TRP A 1 99 ? -3.150 -8.202 6.604 1.00 93.88 99 TRP A O 1
ATOM 748 N N . ILE A 1 100 ? -1.090 -7.287 6.593 1.00 92.19 100 ILE A N 1
ATOM 749 C CA . ILE A 1 100 ? -1.249 -6.484 5.380 1.00 92.19 100 ILE A CA 1
ATOM 750 C C . ILE A 1 100 ? -0.065 -6.691 4.448 1.00 92.19 100 ILE A C 1
ATOM 752 O O . ILE A 1 100 ? 1.087 -6.665 4.884 1.00 92.19 100 ILE A O 1
ATOM 756 N N . TYR A 1 101 ? -0.376 -6.806 3.158 1.00 87.56 101 TYR A N 1
ATOM 757 C CA . TYR A 1 101 ? 0.598 -6.945 2.088 1.00 87.56 101 TYR A CA 1
ATOM 758 C C . TYR A 1 101 ? 0.127 -6.252 0.807 1.00 87.56 101 TYR A C 1
ATOM 760 O O . TYR A 1 101 ? -1.005 -6.446 0.354 1.00 87.56 101 TYR A O 1
ATOM 768 N N . GLY A 1 102 ? 1.007 -5.434 0.229 1.00 84.06 102 GLY A N 1
ATOM 769 C CA . GLY A 1 102 ? 0.866 -4.912 -1.126 1.00 84.06 102 GLY A CA 1
ATOM 770 C C . GLY A 1 102 ? 1.697 -5.761 -2.081 1.00 84.06 102 GLY A C 1
ATOM 771 O O . GLY A 1 102 ? 2.899 -5.879 -1.879 1.00 84.06 102 GLY A O 1
ATOM 772 N N . ALA A 1 103 ? 1.089 -6.343 -3.112 1.00 84.00 103 ALA A N 1
ATOM 773 C CA . ALA A 1 103 ? 1.777 -7.260 -4.022 1.00 84.00 103 ALA A CA 1
ATOM 774 C C . ALA A 1 103 ? 1.812 -6.736 -5.458 1.00 84.00 103 ALA A C 1
ATOM 776 O O . ALA A 1 103 ? 0.875 -6.077 -5.910 1.00 84.00 103 ALA A O 1
ATOM 777 N N . TRP A 1 104 ? 2.852 -7.120 -6.198 1.00 85.50 104 TRP A N 1
ATOM 778 C CA . TRP A 1 104 ? 2.834 -7.038 -7.657 1.00 85.50 104 TRP A CA 1
ATOM 779 C C . TRP A 1 104 ? 1.702 -7.888 -8.227 1.00 85.50 104 TRP A C 1
ATOM 781 O O . TRP A 1 104 ? 1.382 -8.948 -7.688 1.00 85.50 104 TRP A O 1
ATOM 791 N N . GLY A 1 105 ? 1.086 -7.427 -9.310 1.00 82.50 105 GLY A N 1
ATOM 792 C CA . GLY A 1 105 ? 0.028 -8.162 -9.985 1.00 82.50 105 GLY A CA 1
ATOM 793 C C . GLY A 1 105 ? 0.560 -9.160 -11.001 1.00 82.50 105 GLY A C 1
ATOM 794 O O . GLY A 1 105 ? 1.518 -9.891 -10.770 1.00 82.50 105 GLY A O 1
ATOM 795 N N . THR A 1 106 ? -0.122 -9.228 -12.138 1.00 81.31 106 THR A N 1
ATOM 796 C CA . THR A 1 106 ? 0.054 -10.298 -13.126 1.00 81.31 106 THR A CA 1
ATOM 797 C C . THR A 1 106 ? 0.942 -9.908 -14.304 1.00 81.31 106 THR A C 1
ATOM 799 O O . THR A 1 106 ? 1.211 -10.751 -15.160 1.00 81.31 106 THR A O 1
ATOM 802 N N . THR A 1 107 ? 1.390 -8.652 -14.391 1.00 83.69 107 THR A N 1
ATOM 803 C CA . THR A 1 107 ? 2.246 -8.219 -15.501 1.00 83.69 107 THR A CA 1
ATOM 804 C C . THR A 1 107 ? 3.594 -8.915 -15.412 1.00 83.69 107 THR A C 1
ATOM 806 O O . THR A 1 107 ? 4.336 -8.760 -14.442 1.00 83.69 107 THR A O 1
ATOM 809 N N . SER A 1 108 ? 3.921 -9.682 -16.449 1.00 82.25 108 SER A N 1
ATOM 810 C CA . SER A 1 108 ? 5.206 -10.366 -16.540 1.00 82.25 108 SER A CA 1
ATOM 811 C C . SER A 1 108 ? 6.326 -9.354 -16.781 1.00 82.25 108 SER A C 1
ATOM 813 O O . SER A 1 108 ? 6.242 -8.525 -17.687 1.00 82.25 108 SER A O 1
ATOM 815 N N . ILE A 1 109 ? 7.387 -9.431 -15.978 1.00 82.94 109 ILE A N 1
ATOM 816 C CA . ILE A 1 109 ? 8.593 -8.622 -16.172 1.00 82.94 109 ILE A CA 1
ATOM 817 C C . ILE A 1 109 ? 9.449 -9.322 -17.240 1.00 82.94 109 ILE A C 1
ATOM 819 O O . ILE A 1 109 ? 9.793 -10.493 -17.047 1.00 82.94 109 ILE A O 1
ATOM 823 N N . PRO A 1 110 ? 9.787 -8.658 -18.363 1.00 78.81 110 PRO A N 1
ATOM 824 C CA . PRO A 1 110 ? 10.503 -9.297 -19.466 1.00 78.81 110 PRO A CA 1
ATOM 825 C C . PRO A 1 110 ? 11.898 -9.769 -19.034 1.00 78.81 110 PRO A C 1
ATOM 827 O O . PRO A 1 110 ? 12.444 -9.295 -18.036 1.00 78.81 110 PRO A O 1
ATOM 830 N N . ALA A 1 111 ? 12.485 -10.719 -19.767 1.00 80.62 111 ALA A N 1
ATOM 831 C CA . ALA A 1 111 ? 13.854 -11.177 -19.525 1.00 80.62 111 ALA A CA 1
ATOM 832 C C . ALA A 1 111 ? 14.874 -10.047 -19.760 1.00 80.62 111 ALA A C 1
ATOM 834 O O . ALA A 1 111 ? 14.615 -9.115 -20.521 1.00 80.62 111 ALA A O 1
ATOM 835 N N . ALA A 1 112 ? 16.035 -10.134 -19.107 1.00 77.69 112 ALA A N 1
ATOM 836 C CA . ALA A 1 112 ? 17.119 -9.189 -19.349 1.00 77.69 112 ALA A CA 1
ATOM 837 C C . ALA A 1 112 ? 17.647 -9.337 -20.785 1.00 77.69 112 ALA A C 1
ATOM 839 O O . ALA A 1 112 ? 17.763 -10.447 -21.307 1.00 77.69 112 ALA A O 1
ATOM 840 N N . THR A 1 113 ? 17.995 -8.215 -21.406 1.00 73.25 113 THR A N 1
ATOM 841 C CA . THR A 1 113 ? 18.671 -8.175 -22.707 1.00 73.25 113 THR A CA 1
ATOM 842 C C . THR A 1 113 ? 20.049 -7.536 -22.543 1.00 73.25 113 THR A C 1
ATOM 844 O O . THR A 1 113 ? 20.309 -6.870 -21.543 1.00 73.25 113 THR A O 1
ATOM 847 N N . ALA A 1 114 ? 20.944 -7.708 -23.522 1.00 66.25 114 ALA A N 1
ATOM 848 C CA . ALA A 1 114 ? 22.319 -7.197 -23.453 1.00 66.25 114 ALA A CA 1
ATOM 849 C C . ALA A 1 114 ? 22.424 -5.665 -23.276 1.00 66.25 114 ALA A C 1
ATOM 851 O O . ALA A 1 114 ? 23.470 -5.170 -22.868 1.00 66.25 114 ALA A O 1
ATOM 852 N N . SER A 1 115 ? 21.360 -4.917 -23.578 1.00 62.84 115 SER A N 1
ATOM 853 C CA . SER A 1 115 ? 21.332 -3.452 -23.522 1.00 62.84 115 SER A CA 1
ATOM 854 C C . SER A 1 115 ? 20.337 -2.872 -22.512 1.00 62.84 115 SER A C 1
ATOM 856 O O . SER A 1 115 ? 20.427 -1.681 -22.221 1.00 62.84 115 SER A O 1
ATOM 858 N N . THR A 1 116 ? 19.395 -3.661 -21.976 1.00 67.50 116 THR A N 1
ATOM 859 C CA . THR A 1 116 ? 18.349 -3.175 -21.053 1.00 67.50 116 THR A CA 1
ATOM 860 C C . THR A 1 116 ? 17.865 -4.270 -20.091 1.00 67.50 116 THR A C 1
ATOM 862 O O . THR A 1 116 ? 17.645 -5.414 -20.503 1.00 67.50 116 THR A O 1
ATOM 865 N N . ASP A 1 117 ? 17.645 -3.922 -18.815 1.00 75.69 117 ASP A N 1
ATOM 866 C CA . ASP A 1 117 ? 16.975 -4.786 -17.830 1.00 75.69 117 ASP A CA 1
ATOM 867 C C . ASP A 1 117 ? 15.782 -4.063 -17.193 1.00 75.69 117 ASP A C 1
ATOM 869 O O . ASP A 1 117 ? 15.937 -3.184 -16.348 1.00 75.69 117 ASP A O 1
ATOM 873 N N . ALA A 1 118 ? 14.573 -4.478 -17.573 1.00 79.31 118 ALA A N 1
ATOM 874 C CA . ALA A 1 118 ? 13.331 -3.943 -17.020 1.00 79.31 118 ALA A CA 1
ATOM 875 C C . ALA A 1 118 ? 13.162 -4.244 -15.521 1.00 79.31 118 ALA A C 1
ATOM 877 O O . ALA A 1 118 ? 12.378 -3.587 -14.846 1.00 79.31 118 ALA A O 1
ATOM 878 N N . CYS A 1 119 ? 13.888 -5.223 -14.972 1.00 83.56 119 CYS A N 1
ATOM 879 C CA . CYS A 1 119 ? 13.691 -5.645 -13.589 1.00 83.56 119 CYS A CA 1
ATOM 880 C C . CYS A 1 119 ? 13.915 -4.509 -12.585 1.00 83.56 119 CYS A C 1
ATOM 882 O O . CYS A 1 119 ? 13.087 -4.306 -11.706 1.00 83.56 119 CYS A O 1
ATOM 884 N N . GLN A 1 120 ? 14.958 -3.699 -12.774 1.00 78.50 120 GLN A N 1
ATOM 885 C CA . GLN A 1 120 ? 15.286 -2.585 -11.872 1.00 78.50 120 GLN A CA 1
ATOM 886 C C . GLN A 1 120 ? 14.268 -1.440 -11.893 1.00 78.50 120 GLN A C 1
ATOM 888 O O . GLN A 1 120 ? 14.330 -0.536 -11.066 1.00 78.50 120 GLN A O 1
ATOM 893 N N . HIS A 1 121 ? 13.344 -1.468 -12.845 1.00 79.81 121 HIS A N 1
ATOM 894 C CA . HIS A 1 121 ? 12.324 -0.450 -13.033 1.00 79.81 121 HIS A CA 1
ATOM 895 C C . HIS A 1 121 ? 10.936 -0.936 -12.598 1.00 79.81 121 HIS A C 1
ATOM 897 O O . HIS A 1 121 ? 9.951 -0.232 -12.820 1.00 79.81 121 HIS A O 1
ATOM 903 N N . ALA A 1 122 ? 10.834 -2.175 -12.100 1.00 84.06 122 ALA A N 1
ATOM 904 C CA . ALA A 1 122 ? 9.595 -2.767 -11.624 1.00 84.06 122 ALA A CA 1
ATOM 905 C C . ALA A 1 122 ? 9.487 -2.493 -10.131 1.00 84.06 122 ALA A C 1
ATOM 907 O O . ALA A 1 122 ? 10.357 -2.899 -9.360 1.00 84.06 122 ALA A O 1
ATOM 908 N N . HIS A 1 123 ? 8.431 -1.812 -9.718 1.00 86.00 123 HIS A N 1
ATOM 909 C CA . HIS A 1 123 ? 8.305 -1.356 -8.346 1.00 86.00 123 HIS A CA 1
ATOM 910 C C . HIS A 1 123 ? 6.892 -1.597 -7.822 1.00 86.00 123 HIS A C 1
ATOM 912 O O . HIS A 1 123 ? 5.914 -1.341 -8.514 1.00 86.00 123 HIS A O 1
ATOM 918 N N . SER A 1 124 ? 6.772 -2.051 -6.578 1.00 87.88 124 SER A N 1
ATOM 919 C CA . SER A 1 124 ? 5.497 -2.133 -5.858 1.00 87.88 124 SER A CA 1
ATOM 920 C C . SER A 1 124 ? 5.598 -1.299 -4.596 1.00 87.88 124 SER A C 1
ATOM 922 O O . SER A 1 124 ? 6.576 -1.427 -3.867 1.00 87.88 124 SER A O 1
ATOM 924 N N . SER A 1 125 ? 4.639 -0.427 -4.325 1.00 89.19 125 SER A N 1
ATOM 925 C CA . SER A 1 125 ? 4.614 0.372 -3.104 1.00 89.19 125 SER A CA 1
ATOM 926 C C . SER A 1 125 ? 3.245 0.329 -2.446 1.00 89.19 125 SER A C 1
ATOM 928 O O . SER A 1 125 ? 2.200 0.284 -3.099 1.00 89.19 125 SER A O 1
ATOM 930 N N . TYR A 1 126 ? 3.246 0.363 -1.119 1.00 92.31 126 TYR A N 1
ATOM 931 C CA . TYR A 1 126 ? 2.022 0.440 -0.342 1.00 92.31 126 TYR A CA 1
ATOM 932 C C . TYR A 1 126 ? 2.193 1.283 0.918 1.00 92.31 126 TYR A C 1
ATOM 934 O O . TYR A 1 126 ? 3.278 1.369 1.489 1.00 92.31 126 TYR A O 1
ATOM 942 N N . GLY A 1 127 ? 1.095 1.889 1.357 1.00 93.81 127 GLY A N 1
ATOM 943 C CA . GLY A 1 127 ? 0.988 2.640 2.602 1.00 93.81 127 GLY A CA 1
ATOM 944 C C . GLY A 1 127 ? -0.275 2.251 3.359 1.00 93.81 127 GLY A C 1
ATOM 945 O O . GLY A 1 127 ? -1.281 1.874 2.755 1.00 93.81 127 GLY A O 1
ATOM 946 N N . VAL A 1 128 ? -0.225 2.336 4.684 1.00 95.69 128 VAL A N 1
ATOM 947 C CA . VAL A 1 128 ? -1.316 1.985 5.589 1.00 95.69 128 VAL A CA 1
ATOM 948 C C . VAL A 1 128 ? -1.571 3.130 6.555 1.00 95.69 128 VAL A C 1
ATOM 950 O O . VAL A 1 128 ? -0.666 3.605 7.243 1.00 95.69 128 VAL A O 1
ATOM 953 N N . TRP A 1 129 ? -2.834 3.532 6.652 1.00 96.56 129 TRP A N 1
ATOM 954 C CA . TRP A 1 129 ? -3.305 4.537 7.597 1.00 96.56 129 TRP A CA 1
ATOM 955 C C . TRP A 1 129 ? -4.399 3.953 8.477 1.00 96.56 129 TRP A C 1
ATOM 957 O O . TRP A 1 129 ? -5.306 3.284 7.986 1.00 96.56 129 TRP A O 1
ATOM 967 N N . GLY A 1 130 ? -4.331 4.224 9.775 1.00 95.69 130 GLY A N 1
ATOM 968 C CA . GLY A 1 130 ? -5.331 3.808 10.746 1.00 95.69 130 GLY A CA 1
ATOM 969 C C . GLY A 1 130 ? -6.204 4.967 11.177 1.00 95.69 130 GLY A C 1
ATOM 970 O O . GLY A 1 130 ? -5.698 6.042 11.504 1.00 95.69 130 GLY A O 1
ATOM 971 N N . LYS A 1 131 ? -7.515 4.738 11.216 1.00 95.94 131 LYS A N 1
ATOM 972 C CA . LYS A 1 131 ? -8.451 5.670 11.835 1.00 95.94 131 LYS A CA 1
ATOM 973 C C . LYS A 1 131 ? -8.519 5.389 13.323 1.00 95.94 131 LYS A C 1
ATOM 975 O O . LYS A 1 131 ? -9.004 4.326 13.723 1.00 95.94 131 LYS A O 1
ATOM 980 N N . TYR A 1 132 ? -8.060 6.341 14.122 1.00 92.62 132 TYR A N 1
ATOM 981 C CA . TYR A 1 132 ? -8.206 6.299 15.569 1.00 92.62 132 TYR A CA 1
ATOM 982 C C . TYR A 1 132 ? -9.495 7.017 15.981 1.00 92.62 132 TYR A C 1
ATOM 984 O O . TYR A 1 132 ? -9.885 8.021 15.380 1.00 92.62 132 TYR A O 1
ATOM 992 N N . GLN A 1 133 ? -10.157 6.498 17.009 1.00 91.56 133 GLN A N 1
ATOM 993 C CA . GLN A 1 133 ? -11.321 7.108 17.635 1.00 91.56 133 GLN A CA 1
ATOM 994 C C . GLN A 1 133 ? -11.244 6.920 19.154 1.00 91.56 133 GLN A C 1
ATOM 996 O O . GLN A 1 133 ? -11.330 5.797 19.652 1.00 91.56 133 GLN A O 1
ATOM 1001 N N . PHE A 1 134 ? -11.095 8.026 19.883 1.00 87.38 134 PHE A N 1
ATOM 1002 C CA . PHE A 1 134 ? -11.044 8.067 21.344 1.00 87.38 134 PHE A CA 1
ATOM 1003 C C . PHE A 1 134 ? -12.001 9.148 21.861 1.00 87.38 134 PHE A C 1
ATOM 1005 O O . PHE A 1 134 ? -11.743 10.345 21.722 1.00 87.38 134 PHE A O 1
ATOM 1012 N N . GLY A 1 135 ? -13.143 8.732 22.417 1.00 85.75 135 GLY A N 1
ATOM 1013 C CA . GLY A 1 135 ? -14.230 9.652 22.759 1.00 85.75 135 GLY A CA 1
ATOM 1014 C C . GLY A 1 135 ? -14.708 10.432 21.528 1.00 85.75 135 GLY A C 1
ATOM 1015 O O . GLY A 1 135 ? -15.081 9.833 20.519 1.00 85.75 135 GLY A O 1
ATOM 1016 N N . PHE A 1 136 ? -14.658 11.766 21.604 1.00 85.44 136 PHE A N 1
ATOM 1017 C CA . PHE A 1 136 ? -15.013 12.672 20.502 1.00 85.44 136 PHE A CA 1
ATOM 1018 C C . PHE A 1 136 ? -13.856 12.947 19.526 1.00 85.44 136 PHE A C 1
ATOM 1020 O O . PHE A 1 136 ? -14.078 13.517 18.459 1.00 85.44 136 PHE A O 1
ATOM 1027 N N . LEU A 1 137 ? -12.623 12.554 19.865 1.00 88.62 137 LEU A N 1
ATOM 1028 C CA . LEU A 1 137 ? -11.462 12.753 19.001 1.00 88.62 137 LEU A CA 1
ATOM 1029 C C . LEU A 1 137 ? -11.389 11.625 17.974 1.00 88.62 137 LEU A C 1
ATOM 1031 O O . LEU A 1 137 ? -11.318 10.447 18.329 1.00 88.62 137 LEU A O 1
ATOM 1035 N N . SER A 1 138 ? -11.368 11.991 16.695 1.00 93.06 138 SER A N 1
ATOM 1036 C CA . SER A 1 138 ? -11.130 11.049 15.605 1.00 93.06 138 SER A CA 1
ATOM 1037 C C . SER A 1 138 ? -10.172 11.636 14.580 1.00 93.06 138 SER A C 1
ATOM 1039 O O . SER A 1 138 ? -10.160 12.844 14.346 1.00 93.06 138 SER A O 1
ATOM 1041 N N . GLY A 1 139 ? -9.353 10.779 13.982 1.00 94.00 139 GLY A N 1
ATOM 1042 C CA . GLY A 1 139 ? -8.390 11.194 12.975 1.00 94.00 139 GLY A CA 1
ATOM 1043 C C . GLY A 1 139 ? -7.724 10.011 12.294 1.00 94.00 139 GLY A C 1
ATOM 1044 O O . GLY A 1 139 ? -7.991 8.852 12.617 1.00 94.00 139 GLY A O 1
ATOM 1045 N N . TRP A 1 140 ? -6.860 10.321 11.334 1.00 95.31 140 TRP A N 1
ATOM 1046 C CA . TRP A 1 140 ? -6.063 9.343 10.605 1.00 95.31 140 TRP A CA 1
ATOM 1047 C C . TRP A 1 140 ? -4.596 9.513 10.961 1.00 95.31 140 TRP A C 1
ATOM 1049 O O . TRP A 1 140 ? -4.094 10.632 11.031 1.00 95.31 140 TRP A O 1
ATOM 1059 N N . ILE A 1 141 ? -3.911 8.395 11.159 1.00 93.62 141 ILE A N 1
ATOM 1060 C CA . ILE A 1 141 ? -2.470 8.360 11.374 1.00 93.62 141 ILE A CA 1
ATOM 1061 C C . ILE A 1 141 ? -1.842 7.361 10.412 1.00 93.62 141 ILE A C 1
ATOM 1063 O O . ILE A 1 141 ? -2.409 6.302 10.143 1.00 93.62 141 ILE A O 1
ATOM 1067 N N . PHE A 1 142 ? -0.675 7.708 9.879 1.00 94.00 142 PHE A N 1
ATOM 1068 C CA . PHE A 1 142 ? 0.137 6.770 9.120 1.00 94.00 142 PHE A CA 1
ATOM 1069 C C . PHE A 1 142 ? 0.673 5.687 10.058 1.00 94.00 142 PHE A C 1
ATOM 1071 O O . PHE A 1 142 ? 1.235 5.999 11.105 1.00 94.00 142 PHE A O 1
ATOM 1078 N N . LEU A 1 143 ? 0.466 4.425 9.699 1.00 92.75 143 LEU A N 1
ATOM 1079 C CA . LEU A 1 143 ? 0.894 3.273 10.490 1.00 92.75 143 LEU A CA 1
ATOM 1080 C C . LEU A 1 143 ? 2.088 2.552 9.871 1.00 92.75 143 LEU A C 1
ATOM 1082 O O . LEU A 1 143 ? 2.803 1.854 10.587 1.00 92.75 143 LEU A O 1
ATOM 1086 N N . GLY A 1 144 ? 2.286 2.709 8.562 1.00 91.94 144 GLY A N 1
ATOM 1087 C CA . GLY A 1 144 ? 3.453 2.190 7.873 1.00 91.94 144 GLY A CA 1
ATOM 1088 C C . GLY A 1 144 ? 3.252 1.907 6.407 1.00 91.94 144 GLY A C 1
ATOM 1089 O O . GLY A 1 144 ? 2.246 2.287 5.821 1.00 91.94 144 GLY A O 1
ATOM 1090 N N . GLY A 1 145 ? 4.228 1.242 5.806 1.00 89.06 145 GLY A N 1
ATOM 1091 C CA . GLY A 1 145 ? 4.204 0.918 4.389 1.00 89.06 145 GLY A CA 1
ATOM 1092 C C . GLY A 1 145 ? 5.531 0.359 3.914 1.00 89.06 145 GLY A C 1
ATOM 1093 O O . GLY A 1 145 ? 6.401 -0.009 4.705 1.00 89.06 145 GLY A O 1
ATOM 1094 N N . GLY A 1 146 ? 5.716 0.339 2.609 1.00 83.50 146 GLY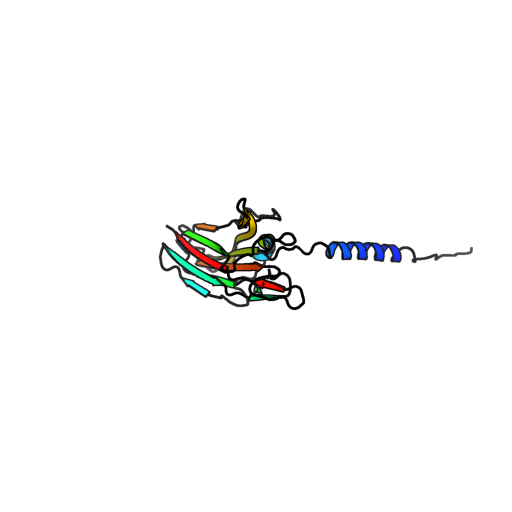 A N 1
ATOM 1095 C CA . GLY A 1 146 ? 6.981 -0.060 2.030 1.00 83.50 146 GLY A CA 1
ATOM 1096 C C . GLY A 1 146 ? 6.987 0.036 0.522 1.00 83.50 146 GLY A C 1
ATOM 1097 O O . GLY A 1 146 ? 5.942 0.094 -0.126 1.00 83.50 146 GLY A O 1
ATOM 1098 N N . GLY A 1 147 ? 8.202 0.045 -0.012 1.00 81.00 147 GLY A N 1
ATOM 1099 C CA . GLY A 1 147 ? 8.487 -0.141 -1.421 1.00 81.00 147 GLY A CA 1
ATOM 1100 C C . GLY A 1 147 ? 9.275 -1.429 -1.626 1.00 81.00 147 GLY A C 1
ATOM 1101 O O . GLY A 1 147 ? 10.148 -1.781 -0.830 1.00 81.00 147 GLY A O 1
ATOM 1102 N N . MET A 1 148 ? 8.969 -2.131 -2.705 1.00 83.88 148 MET A N 1
ATOM 1103 C CA . MET A 1 148 ? 9.784 -3.202 -3.247 1.00 83.88 148 MET A CA 1
ATOM 1104 C C . MET A 1 148 ? 10.240 -2.823 -4.650 1.00 83.88 148 MET A C 1
ATOM 1106 O O . MET A 1 148 ? 9.428 -2.349 -5.443 1.00 83.88 148 MET A O 1
ATOM 1110 N N . SER A 1 149 ? 11.509 -3.050 -4.955 1.00 83.00 149 SER A N 1
ATOM 1111 C CA . SER A 1 149 ? 12.102 -2.843 -6.276 1.00 83.00 149 SER A CA 1
ATOM 1112 C C . SER A 1 149 ? 12.520 -4.186 -6.860 1.00 83.00 149 SER A C 1
ATOM 1114 O O . SER A 1 149 ? 12.935 -5.096 -6.136 1.00 83.00 149 SER A O 1
ATOM 1116 N N . GLY A 1 150 ? 12.417 -4.329 -8.175 1.00 83.75 150 GLY A N 1
ATOM 1117 C CA . GLY A 1 150 ? 12.828 -5.542 -8.857 1.00 83.75 150 GLY A CA 1
ATOM 1118 C C . GLY A 1 150 ? 14.345 -5.702 -8.883 1.00 83.75 150 GLY A C 1
ATOM 1119 O O . GLY A 1 150 ? 15.107 -4.779 -9.170 1.00 83.75 150 GLY A O 1
ATOM 1120 N N . LYS A 1 151 ? 14.788 -6.921 -8.585 1.00 85.69 151 LYS A N 1
ATOM 1121 C CA . LYS A 1 151 ? 16.173 -7.375 -8.644 1.00 85.69 151 LYS A CA 1
ATOM 1122 C C . LYS A 1 151 ? 16.231 -8.740 -9.324 1.00 85.69 151 LYS A C 1
ATOM 1124 O O . LYS A 1 151 ? 15.365 -9.585 -9.114 1.00 85.69 151 LYS A O 1
ATOM 1129 N N . ARG A 1 152 ? 17.274 -8.982 -10.119 1.00 85.81 152 ARG A N 1
ATOM 1130 C CA . ARG A 1 152 ? 17.548 -10.317 -10.666 1.00 85.81 152 ARG A CA 1
ATOM 1131 C C . ARG A 1 152 ? 18.146 -11.220 -9.590 1.00 85.81 152 ARG A C 1
ATOM 1133 O O . ARG A 1 152 ? 19.125 -10.844 -8.941 1.00 85.81 152 ARG A O 1
ATOM 1140 N N . ASP A 1 153 ? 17.553 -12.393 -9.397 1.00 85.38 153 ASP A N 1
ATOM 1141 C CA . ASP A 1 153 ? 18.145 -13.450 -8.580 1.00 85.38 153 ASP A CA 1
ATOM 1142 C C . ASP A 1 153 ? 19.256 -14.195 -9.344 1.00 85.38 153 ASP A C 1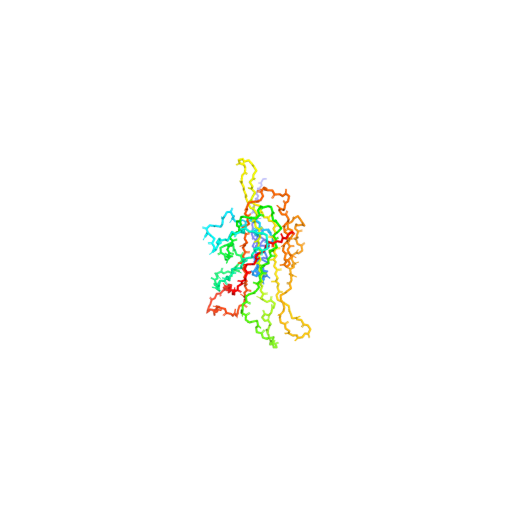
ATOM 1144 O O . ASP A 1 153 ? 19.523 -13.933 -10.520 1.00 85.38 153 ASP A O 1
ATOM 1148 N N . ALA A 1 154 ? 19.926 -15.132 -8.670 1.00 84.88 154 ALA A N 1
ATOM 1149 C CA . ALA A 1 154 ? 21.007 -15.920 -9.265 1.00 84.88 154 ALA A CA 1
ATOM 1150 C C . ALA A 1 154 ? 20.538 -16.822 -10.426 1.00 84.88 154 ALA A C 1
ATOM 1152 O O . ALA A 1 154 ? 21.360 -17.298 -11.202 1.00 84.88 154 ALA A O 1
ATOM 1153 N N . GLN A 1 155 ? 19.229 -17.053 -10.553 1.00 85.81 155 GLN A N 1
ATOM 1154 C CA . GLN A 1 155 ? 18.605 -17.828 -11.624 1.00 85.81 155 GLN A CA 1
ATOM 1155 C C . GLN A 1 155 ? 18.125 -16.934 -12.785 1.00 85.81 155 GLN A C 1
ATOM 1157 O O . GLN A 1 155 ? 17.484 -17.427 -13.711 1.00 85.81 155 GLN A O 1
ATOM 1162 N N . GLY A 1 156 ? 18.408 -15.625 -12.752 1.00 81.81 156 GLY A N 1
ATOM 1163 C CA . GLY A 1 156 ? 17.996 -14.662 -13.778 1.00 81.81 156 GLY A CA 1
ATOM 1164 C C . GLY A 1 156 ? 16.516 -14.261 -13.714 1.00 81.81 156 GLY A C 1
ATOM 1165 O O . GLY A 1 156 ? 16.028 -13.517 -14.575 1.00 81.81 156 GLY A O 1
ATOM 1166 N N . ARG A 1 157 ? 15.777 -14.704 -12.692 1.00 84.19 157 ARG A N 1
ATOM 1167 C CA . ARG A 1 157 ? 14.372 -14.328 -12.492 1.00 84.19 157 ARG A CA 1
ATOM 1168 C C . ARG A 1 157 ? 14.311 -12.946 -11.862 1.00 84.19 157 ARG A C 1
ATOM 1170 O O . ARG A 1 157 ? 15.135 -12.609 -11.016 1.00 84.19 157 ARG A O 1
ATOM 1177 N N . CYS A 1 158 ? 13.340 -12.136 -12.275 1.00 84.06 158 CYS A N 1
ATOM 1178 C CA . CYS A 1 158 ? 13.085 -10.881 -11.582 1.00 84.06 158 CYS A CA 1
ATOM 1179 C C . CYS A 1 158 ? 12.263 -11.168 -10.328 1.00 84.06 158 CYS A C 1
ATOM 1181 O O . CYS A 1 158 ? 11.167 -11.719 -10.421 1.00 84.06 158 CYS A O 1
ATOM 1183 N N . VAL A 1 159 ? 12.797 -10.793 -9.173 1.00 84.81 159 VAL A N 1
ATOM 1184 C CA . VAL A 1 159 ? 12.113 -10.855 -7.884 1.00 84.81 159 VAL A CA 1
ATOM 1185 C C . VAL A 1 159 ? 11.975 -9.445 -7.337 1.00 84.81 159 VAL A C 1
ATOM 1187 O O . VAL A 1 159 ? 12.893 -8.637 -7.460 1.00 84.81 159 VAL A O 1
ATOM 1190 N N . LEU A 1 160 ? 10.834 -9.131 -6.732 1.00 83.00 160 LEU A N 1
ATOM 1191 C CA . LEU A 1 160 ? 10.699 -7.892 -5.979 1.00 83.00 160 LEU A CA 1
ATOM 1192 C C . LEU A 1 160 ? 11.360 -8.076 -4.616 1.00 83.00 160 LEU A C 1
ATOM 1194 O O . LEU A 1 160 ? 11.012 -8.981 -3.864 1.00 83.00 160 LEU A O 1
ATOM 1198 N N . SER A 1 161 ? 12.328 -7.221 -4.312 1.00 80.44 161 SER A N 1
ATOM 1199 C CA . SER A 1 161 ? 12.965 -7.150 -3.005 1.00 80.44 161 SER A CA 1
ATOM 1200 C C . SER A 1 161 ? 12.535 -5.864 -2.338 1.00 80.44 161 SER A C 1
ATOM 1202 O O . SER A 1 161 ? 12.475 -4.822 -2.986 1.00 80.44 161 SER A O 1
ATOM 1204 N N . THR A 1 162 ? 12.297 -5.916 -1.032 1.00 76.94 162 THR A N 1
ATOM 1205 C CA . THR A 1 162 ? 12.123 -4.692 -0.253 1.00 76.94 162 THR A CA 1
ATOM 1206 C C . THR A 1 162 ? 13.360 -3.824 -0.442 1.00 76.94 162 THR A C 1
ATOM 1208 O O . THR A 1 162 ? 14.481 -4.281 -0.207 1.00 76.94 162 THR A O 1
ATOM 1211 N N . ASP A 1 163 ? 13.149 -2.608 -0.928 1.00 65.38 163 ASP A N 1
ATOM 1212 C CA . ASP A 1 163 ? 14.216 -1.661 -1.195 1.00 65.38 163 ASP A CA 1
ATOM 1213 C C . ASP A 1 163 ? 13.963 -0.422 -0.344 1.00 65.38 163 ASP A C 1
ATOM 1215 O O . ASP A 1 163 ? 12.886 0.175 -0.359 1.00 65.38 163 ASP A O 1
ATOM 1219 N N . ASN A 1 164 ? 14.969 -0.061 0.441 1.00 59.41 164 ASN A N 1
ATOM 1220 C CA . ASN A 1 164 ? 14.977 1.156 1.235 1.00 59.41 164 ASN A CA 1
ATOM 1221 C C . ASN A 1 164 ? 16.177 1.996 0.782 1.00 59.41 164 ASN A C 1
ATOM 1223 O O . ASN A 1 164 ? 17.149 2.143 1.533 1.00 59.41 164 ASN A O 1
ATOM 1227 N N . PRO A 1 165 ? 16.149 2.512 -0.463 1.00 50.78 165 PRO A N 1
ATOM 1228 C CA . PRO A 1 165 ? 17.325 3.098 -1.098 1.00 50.78 165 PRO A CA 1
ATOM 1229 C C . PRO A 1 165 ? 17.767 4.390 -0.405 1.00 50.78 165 PRO A C 1
ATOM 1231 O O . PRO A 1 165 ? 18.940 4.752 -0.452 1.00 50.78 165 PRO A O 1
ATOM 1234 N N . LEU A 1 166 ? 16.848 5.067 0.292 1.00 52.19 166 LEU A N 1
ATOM 1235 C CA . LEU A 1 166 ? 17.138 6.299 1.022 1.00 52.19 166 LEU A CA 1
ATOM 1236 C C . LEU A 1 166 ? 17.611 6.057 2.461 1.00 52.19 166 LEU A C 1
ATOM 1238 O O . LEU A 1 166 ? 18.144 6.982 3.067 1.00 52.19 166 LEU A O 1
ATOM 1242 N N . LYS A 1 167 ? 17.417 4.854 3.030 1.00 52.81 167 LYS A N 1
ATOM 1243 C CA . LYS A 1 167 ? 17.682 4.511 4.448 1.00 52.81 167 LYS A CA 1
ATOM 1244 C C . LYS A 1 167 ? 17.092 5.485 5.486 1.00 52.81 167 LYS A C 1
ATOM 1246 O O . LYS A 1 167 ? 17.345 5.344 6.680 1.00 52.81 167 LYS A O 1
ATOM 1251 N N . THR A 1 168 ? 16.297 6.463 5.066 1.00 51.72 168 THR A N 1
ATOM 1252 C CA . THR A 1 168 ? 15.540 7.364 5.926 1.00 51.72 168 THR A CA 1
ATOM 1253 C C . THR A 1 168 ? 14.254 6.654 6.293 1.00 51.72 168 THR A C 1
ATOM 1255 O O . THR A 1 168 ? 13.249 6.780 5.599 1.00 51.72 168 THR A O 1
ATOM 1258 N N . THR A 1 169 ? 14.322 5.853 7.347 1.00 59.62 169 THR A N 1
ATOM 1259 C CA . THR A 1 169 ? 13.147 5.217 7.931 1.00 59.62 169 THR A CA 1
ATOM 1260 C C . THR A 1 169 ? 12.951 5.681 9.341 1.00 59.62 169 THR A C 1
ATOM 1262 O O . THR A 1 169 ? 13.826 5.500 10.190 1.00 59.62 169 THR A O 1
ATOM 1265 N N . ASP A 1 170 ? 11.775 6.229 9.598 1.00 64.62 170 ASP A N 1
ATOM 1266 C CA . ASP A 1 170 ? 11.292 6.372 10.950 1.00 64.62 170 ASP A CA 1
ATOM 1267 C C . ASP A 1 170 ? 10.891 4.983 11.462 1.00 64.62 170 ASP A C 1
ATOM 1269 O O . ASP A 1 170 ? 9.906 4.376 11.032 1.00 64.62 170 ASP A O 1
ATOM 1273 N N . SER A 1 171 ? 11.681 4.446 12.393 1.00 66.38 171 SER A N 1
ATOM 1274 C CA . SER A 1 171 ? 11.453 3.112 12.955 1.00 66.38 171 SER A CA 1
ATOM 1275 C C . SER A 1 171 ? 10.093 2.979 13.648 1.00 66.38 171 SER A C 1
ATOM 1277 O O . SER A 1 171 ? 9.607 1.859 13.819 1.00 66.38 171 SER A O 1
ATOM 1279 N N . ARG A 1 172 ? 9.443 4.102 13.989 1.00 69.19 172 ARG A N 1
ATOM 1280 C CA . ARG A 1 172 ? 8.099 4.127 14.579 1.00 69.19 172 ARG A CA 1
ATOM 1281 C C . ARG A 1 172 ? 7.021 3.620 13.625 1.00 69.19 172 ARG A C 1
ATOM 1283 O O . ARG A 1 172 ? 6.024 3.087 14.101 1.00 69.19 172 ARG A O 1
ATOM 1290 N N . PHE A 1 173 ? 7.204 3.766 12.311 1.00 73.06 173 PHE A N 1
ATOM 1291 C CA . PHE A 1 173 ? 6.151 3.511 11.322 1.00 73.06 173 PHE A CA 1
ATOM 1292 C C . PHE A 1 173 ? 6.380 2.259 10.477 1.00 73.06 173 PHE A C 1
ATOM 1294 O O . PHE A 1 173 ? 5.725 2.082 9.467 1.00 73.06 173 PHE A O 1
ATOM 1301 N N . GLY A 1 174 ? 7.290 1.352 10.839 1.00 75.44 174 GLY A N 1
ATOM 1302 C CA . GLY A 1 174 ? 7.441 0.081 10.116 1.00 75.44 174 GLY A CA 1
ATOM 1303 C C . GLY A 1 174 ? 7.657 0.212 8.596 1.00 75.44 174 GLY A C 1
ATOM 1304 O O . GLY A 1 174 ? 7.307 -0.718 7.876 1.00 75.44 174 GLY A O 1
ATOM 1305 N N . TRP A 1 175 ? 8.191 1.343 8.115 1.00 83.00 175 TRP A N 1
ATOM 1306 C CA . TRP A 1 175 ? 8.456 1.585 6.696 1.00 83.00 175 TRP A CA 1
ATOM 1307 C C . TRP A 1 175 ? 9.519 0.637 6.143 1.00 83.00 175 TRP A C 1
ATOM 1309 O O . TRP A 1 175 ? 10.448 0.251 6.854 1.00 83.00 175 TRP A O 1
ATOM 1319 N N . GLY A 1 176 ? 9.416 0.310 4.853 1.00 77.56 176 GLY A N 1
ATOM 1320 C CA . GLY A 1 176 ? 10.382 -0.557 4.183 1.00 77.56 176 GLY A CA 1
ATOM 1321 C C . GLY A 1 176 ? 10.268 -1.993 4.677 1.00 77.56 176 GLY A C 1
ATOM 1322 O O . GLY A 1 176 ? 11.278 -2.663 4.871 1.00 77.56 176 GLY A O 1
ATOM 1323 N N . LYS A 1 177 ? 9.038 -2.445 4.932 1.00 77.75 177 LYS A N 1
ATOM 1324 C CA . LYS A 1 177 ? 8.722 -3.845 5.199 1.00 77.75 177 LYS A CA 1
ATOM 1325 C C . LYS A 1 177 ? 7.956 -4.424 4.022 1.00 77.75 177 LYS A C 1
ATOM 1327 O O . LYS A 1 177 ? 7.116 -3.748 3.433 1.00 77.75 177 LYS A O 1
ATOM 1332 N N . GLU A 1 178 ? 8.201 -5.692 3.724 1.00 78.00 178 GLU A N 1
ATOM 1333 C CA . GLU A 1 178 ? 7.397 -6.434 2.753 1.00 78.00 178 GLU A CA 1
ATOM 1334 C C . GLU A 1 178 ? 5.943 -6.542 3.228 1.00 78.00 178 GLU A C 1
ATOM 1336 O O . GLU A 1 178 ? 5.022 -6.290 2.460 1.00 78.00 178 GLU A O 1
ATOM 1341 N N . PHE A 1 179 ? 5.748 -6.816 4.520 1.00 84.38 179 PHE A N 1
ATOM 1342 C CA . PHE A 1 179 ? 4.444 -6.954 5.162 1.00 84.38 179 PHE A CA 1
ATOM 1343 C C . PHE A 1 179 ? 4.360 -6.182 6.482 1.00 84.38 179 PHE A C 1
ATOM 1345 O O . PHE A 1 179 ? 5.355 -5.999 7.192 1.00 84.38 179 PHE A O 1
ATOM 1352 N N . LEU A 1 180 ? 3.142 -5.789 6.856 1.00 90.00 180 LEU A N 1
ATOM 1353 C CA . LEU A 1 180 ? 2.842 -5.169 8.147 1.00 90.00 180 LEU A CA 1
ATOM 1354 C C . LEU A 1 180 ? 1.923 -6.065 8.967 1.00 90.00 180 LEU A C 1
ATOM 1356 O O . LEU A 1 180 ? 1.001 -6.682 8.441 1.00 90.00 180 LEU A O 1
ATOM 1360 N N . ASN A 1 181 ? 2.164 -6.101 10.274 1.00 90.75 181 ASN A N 1
ATOM 1361 C CA . ASN A 1 181 ? 1.308 -6.774 11.238 1.00 90.75 181 ASN A CA 1
ATOM 1362 C C . ASN A 1 181 ? 0.963 -5.783 12.347 1.00 90.75 181 ASN A C 1
ATOM 1364 O O . ASN A 1 181 ? 1.861 -5.202 12.961 1.00 90.75 181 ASN A O 1
ATOM 1368 N N . PHE A 1 182 ? -0.330 -5.591 12.574 1.00 90.94 182 PHE A N 1
ATOM 1369 C CA . PHE A 1 182 ? -0.856 -4.713 13.603 1.00 90.94 182 PHE A CA 1
ATOM 1370 C C . PHE A 1 182 ? -1.705 -5.509 14.580 1.00 90.94 182 PHE A C 1
ATOM 1372 O O . PHE A 1 182 ? -2.649 -6.188 14.180 1.00 90.94 182 PHE A O 1
ATOM 1379 N N . ASP A 1 183 ? -1.400 -5.386 15.867 1.00 90.75 183 ASP A N 1
ATOM 1380 C CA . ASP A 1 183 ? -2.199 -5.995 16.920 1.00 90.75 183 ASP A CA 1
ATOM 1381 C C . ASP A 1 183 ? -3.195 -4.975 17.488 1.00 90.75 183 ASP A C 1
ATOM 1383 O O . ASP A 1 183 ? -2.824 -4.074 18.243 1.00 90.75 183 ASP A O 1
ATOM 1387 N N . PHE A 1 184 ? -4.469 -5.113 17.114 1.00 89.94 184 PHE A N 1
ATOM 1388 C CA . PHE A 1 184 ? -5.576 -4.348 17.691 1.00 89.94 184 PHE A CA 1
ATOM 1389 C C . PHE A 1 184 ? -6.431 -5.188 18.647 1.00 89.94 184 PHE A C 1
ATOM 1391 O O . PHE A 1 184 ? -7.537 -4.774 18.992 1.00 89.94 184 PHE A O 1
ATOM 1398 N N . SER A 1 185 ? -5.954 -6.358 19.091 1.00 86.94 185 SER A N 1
ATOM 1399 C CA . SER A 1 185 ? -6.710 -7.256 19.980 1.00 86.94 185 SER A CA 1
ATOM 1400 C C . SER A 1 185 ? -7.036 -6.605 21.325 1.00 86.94 185 SER A C 1
ATOM 1402 O O . SER A 1 185 ? -8.160 -6.705 21.809 1.00 86.94 185 SER A O 1
ATOM 1404 N N . SER A 1 186 ? -6.083 -5.859 21.884 1.00 82.62 186 SER A N 1
ATOM 1405 C CA . SER A 1 186 ? -6.235 -5.090 23.124 1.00 82.62 186 SER A CA 1
ATOM 1406 C C . SER A 1 186 ? -6.586 -3.618 22.890 1.00 82.62 186 SER A C 1
ATOM 1408 O O . SER A 1 186 ? -6.820 -2.876 23.844 1.00 82.62 186 SER A O 1
ATOM 1410 N N . ASN A 1 187 ? -6.628 -3.174 21.629 1.00 75.88 187 ASN A N 1
ATOM 1411 C CA . ASN A 1 187 ? -6.772 -1.770 21.268 1.00 75.88 187 ASN A CA 1
ATOM 1412 C C . ASN A 1 187 ? -8.061 -1.531 20.478 1.00 75.88 187 ASN A C 1
ATOM 1414 O O . ASN A 1 187 ? -8.153 -1.789 19.277 1.00 75.88 187 ASN A O 1
ATOM 1418 N N . THR A 1 188 ? -9.061 -0.964 21.151 1.00 79.31 188 THR A N 1
ATOM 1419 C CA . THR A 1 188 ? -10.345 -0.639 20.522 1.00 79.31 188 THR A CA 1
ATOM 1420 C C . THR A 1 188 ? -10.369 0.734 19.850 1.00 79.31 188 THR A C 1
ATOM 1422 O O . THR A 1 188 ? -11.372 1.073 19.220 1.00 79.31 188 THR A O 1
ATOM 1425 N N . ILE A 1 189 ? -9.292 1.519 19.955 1.00 87.25 189 ILE A N 1
ATOM 1426 C CA . ILE A 1 189 ? -9.212 2.891 19.440 1.00 87.25 189 ILE A CA 1
ATOM 1427 C C . ILE A 1 189 ? -9.163 2.880 17.912 1.00 87.25 189 ILE A C 1
ATOM 1429 O O . ILE A 1 189 ? -9.791 3.720 17.269 1.00 87.25 189 ILE A O 1
ATOM 1433 N N . PHE A 1 190 ? -8.464 1.918 17.310 1.00 91.56 190 PHE A N 1
ATOM 1434 C CA . PHE A 1 190 ? -8.444 1.775 15.859 1.00 91.56 190 PHE A CA 1
ATOM 1435 C C . PHE A 1 190 ? -9.713 1.084 15.364 1.00 91.56 190 PHE A C 1
ATOM 1437 O O . PHE A 1 190 ? -10.039 -0.039 15.756 1.00 91.56 190 PHE A O 1
ATOM 1444 N N . LYS A 1 191 ? -10.453 1.785 14.502 1.00 91.12 191 LYS A N 1
ATOM 1445 C CA . LYS A 1 191 ? -11.735 1.310 13.954 1.00 91.12 191 LYS A CA 1
ATOM 1446 C C . LYS A 1 191 ? -11.635 0.878 12.502 1.00 91.12 191 LYS A C 1
ATOM 1448 O O . LYS A 1 191 ? -12.400 0.020 12.059 1.00 91.12 191 LYS A O 1
ATOM 1453 N N . GLU A 1 192 ? -10.703 1.478 11.772 1.00 95.12 192 GLU A N 1
ATOM 1454 C CA . GLU A 1 192 ? -10.573 1.312 10.332 1.00 95.12 192 GLU A CA 1
ATOM 1455 C C . GLU A 1 192 ? -9.107 1.381 9.912 1.00 95.12 192 GLU A C 1
ATOM 1457 O O . GLU A 1 192 ? -8.300 2.062 10.550 1.00 95.12 192 GLU A O 1
ATOM 1462 N N . LEU A 1 193 ? -8.798 0.726 8.799 1.00 95.69 193 LEU A N 1
ATOM 1463 C CA . LEU A 1 193 ? -7.544 0.861 8.076 1.00 95.69 193 LEU A CA 1
ATOM 1464 C C . LEU A 1 193 ? -7.834 1.295 6.643 1.00 95.69 193 LEU A C 1
ATOM 1466 O O . LEU A 1 193 ? -8.852 0.931 6.058 1.00 95.69 193 LEU A O 1
ATOM 1470 N N . VAL A 1 194 ? -6.919 2.047 6.059 1.00 96.81 194 VAL A N 1
ATOM 1471 C CA . VAL A 1 194 ? -6.879 2.329 4.627 1.00 96.81 194 VAL A CA 1
ATOM 1472 C C . VAL A 1 194 ? -5.538 1.852 4.114 1.00 96.81 194 VAL A C 1
ATOM 1474 O O . VAL A 1 194 ? -4.512 2.187 4.696 1.00 96.81 194 VAL A O 1
ATOM 1477 N N . ILE A 1 195 ? -5.561 1.084 3.032 1.00 95.94 195 ILE A N 1
ATOM 1478 C CA . ILE A 1 195 ? -4.367 0.615 2.336 1.00 95.94 195 ILE A CA 1
ATOM 1479 C C . ILE A 1 195 ? -4.335 1.302 0.980 1.00 95.94 195 ILE A C 1
ATOM 1481 O O . ILE A 1 195 ? -5.264 1.138 0.193 1.00 95.94 195 ILE A O 1
ATOM 1485 N N . GLY A 1 196 ? -3.294 2.081 0.720 1.00 95.31 196 GLY A N 1
ATOM 1486 C CA . GLY A 1 196 ? -2.984 2.609 -0.605 1.00 95.31 196 GLY A CA 1
ATOM 1487 C C . GLY A 1 196 ? -1.958 1.699 -1.257 1.00 95.31 196 GLY A C 1
ATOM 1488 O O . GLY A 1 196 ? -0.928 1.449 -0.641 1.00 95.31 196 GLY A O 1
ATOM 1489 N N . VAL A 1 197 ? -2.224 1.207 -2.466 1.00 93.94 197 VAL A N 1
ATOM 1490 C CA . VAL A 1 197 ? -1.289 0.352 -3.218 1.00 93.94 197 VAL A CA 1
ATOM 1491 C C . VAL A 1 197 ? -1.089 0.895 -4.624 1.00 93.94 197 VAL A C 1
ATOM 1493 O O . VAL A 1 197 ? -2.019 1.433 -5.234 1.00 93.94 197 VAL A O 1
ATOM 1496 N N . LEU A 1 198 ? 0.137 0.749 -5.108 1.00 91.50 198 LEU A N 1
ATOM 1497 C CA . LEU A 1 198 ? 0.564 1.077 -6.453 1.00 91.50 198 LEU A CA 1
ATOM 1498 C C . LEU A 1 198 ? 1.614 0.057 -6.904 1.00 91.50 198 LEU A C 1
ATOM 1500 O O . LEU A 1 198 ? 2.431 -0.414 -6.115 1.00 91.50 198 LEU A O 1
ATOM 1504 N N . SER A 1 199 ? 1.623 -0.275 -8.186 1.00 89.12 199 SER A N 1
ATOM 1505 C CA . SER A 1 199 ? 2.778 -0.905 -8.817 1.00 89.12 199 SER A CA 1
ATOM 1506 C C . SER A 1 199 ? 3.076 -0.173 -10.099 1.00 89.12 199 SER A C 1
ATOM 1508 O O . SER A 1 199 ? 2.162 0.082 -10.874 1.00 89.12 199 SER A O 1
ATOM 1510 N N . ASN A 1 200 ? 4.331 0.191 -10.306 1.00 85.56 200 ASN A N 1
ATOM 1511 C CA . ASN A 1 200 ? 4.752 1.028 -11.413 1.00 85.56 200 ASN A CA 1
ATOM 1512 C C . ASN A 1 200 ? 5.890 0.376 -12.204 1.00 85.56 200 ASN A C 1
ATOM 1514 O O . ASN A 1 200 ? 6.741 -0.332 -11.659 1.00 85.56 200 ASN A O 1
ATOM 1518 N N . THR A 1 201 ? 5.893 0.656 -13.502 1.00 78.94 201 THR A N 1
ATOM 1519 C CA . THR A 1 201 ? 6.951 0.326 -14.458 1.00 78.94 201 THR A CA 1
ATOM 1520 C C . THR A 1 201 ? 7.389 1.581 -15.193 1.00 78.94 201 THR A C 1
ATOM 1522 O O . THR A 1 201 ? 6.641 2.554 -15.337 1.00 78.94 201 THR A O 1
ATOM 1525 N N . HIS A 1 202 ? 8.613 1.546 -15.712 1.00 70.00 202 HIS A N 1
ATOM 1526 C CA . HIS A 1 202 ? 9.110 2.561 -16.632 1.00 70.00 202 HIS A CA 1
ATOM 1527 C C . HIS A 1 202 ? 9.422 1.922 -17.987 1.00 70.00 202 HIS A C 1
ATOM 1529 O O . HIS A 1 202 ? 10.479 1.327 -18.172 1.00 70.00 202 HIS A O 1
ATOM 1535 N N . GLY A 1 203 ? 8.511 2.072 -18.953 1.00 60.69 203 GLY A N 1
ATOM 1536 C CA . GLY A 1 203 ? 8.785 1.742 -20.358 1.00 60.69 203 GLY A CA 1
ATOM 1537 C C . GLY A 1 203 ? 8.335 0.361 -20.844 1.00 60.69 203 GLY A C 1
ATOM 1538 O O . GLY A 1 203 ? 8.735 -0.037 -21.934 1.00 60.69 203 GLY A O 1
ATOM 1539 N N . TRP A 1 204 ? 7.499 -0.364 -20.095 1.00 69.00 204 TRP A N 1
ATOM 1540 C CA . TRP A 1 204 ? 6.815 -1.571 -20.582 1.00 69.00 204 TRP A CA 1
ATOM 1541 C C . TRP A 1 204 ? 5.511 -1.822 -19.814 1.00 69.00 204 TRP A C 1
ATOM 1543 O O . TRP A 1 204 ? 5.279 -1.210 -18.775 1.00 69.00 204 TRP A O 1
ATOM 1553 N N . GLY A 1 205 ? 4.699 -2.761 -20.310 1.00 64.75 205 GLY A N 1
ATOM 1554 C CA . GLY A 1 205 ? 3.467 -3.210 -19.663 1.00 64.75 205 GLY A CA 1
ATOM 1555 C C . GLY A 1 205 ? 2.222 -2.498 -20.192 1.00 64.75 205 GLY A C 1
ATOM 1556 O O . GLY A 1 205 ? 2.054 -2.382 -21.407 1.00 64.75 205 GLY A O 1
ATOM 1557 N N . SER A 1 206 ? 1.321 -2.068 -19.309 1.00 60.16 206 SER A N 1
ATOM 1558 C CA . SER A 1 206 ? -0.038 -1.642 -19.668 1.00 60.16 206 SER A CA 1
ATOM 1559 C C . SER A 1 206 ? -0.128 -0.318 -20.427 1.00 60.16 206 SER A C 1
ATOM 1561 O O . SER A 1 206 ? -1.223 0.077 -20.833 1.00 60.16 206 SER A O 1
ATOM 1563 N N . CYS A 1 207 ? 0.985 0.394 -20.611 1.00 63.97 207 CYS A N 1
ATOM 1564 C CA . CYS A 1 207 ? 1.002 1.622 -21.387 1.00 63.97 207 CYS A CA 1
ATOM 1565 C C . CYS A 1 207 ? 2.162 1.651 -22.394 1.00 63.97 207 CYS A C 1
ATOM 1567 O O . CYS A 1 207 ? 3.333 1.510 -22.053 1.00 63.97 207 CYS A O 1
ATOM 1569 N N . THR A 1 208 ? 1.836 1.831 -23.676 1.00 56.59 208 THR A N 1
ATOM 1570 C CA . THR A 1 208 ? 2.822 2.218 -24.692 1.00 56.59 208 THR A CA 1
ATOM 1571 C C . THR A 1 208 ? 3.113 3.693 -24.466 1.00 56.59 208 THR A C 1
ATOM 1573 O O . THR A 1 208 ? 2.173 4.482 -24.458 1.00 56.59 208 THR A O 1
ATOM 1576 N N . VAL A 1 209 ? 4.370 4.080 -24.239 1.00 55.53 209 VAL A N 1
ATOM 1577 C CA . VAL A 1 209 ? 4.742 5.478 -23.967 1.00 55.53 209 VAL A CA 1
ATOM 1578 C C . VAL A 1 209 ? 4.949 6.190 -25.315 1.00 55.53 209 VAL A C 1
ATOM 1580 O O . VAL A 1 209 ? 6.033 6.082 -25.881 1.00 55.53 209 VAL A O 1
ATOM 1583 N N . PRO A 1 210 ? 3.940 6.873 -25.901 1.00 48.50 210 PRO A N 1
ATOM 1584 C CA . PRO A 1 210 ? 3.993 7.279 -27.308 1.00 48.50 210 PRO A CA 1
ATOM 1585 C C . PRO A 1 210 ? 4.761 8.599 -27.488 1.00 48.50 210 PRO A C 1
ATOM 1587 O O . PRO A 1 2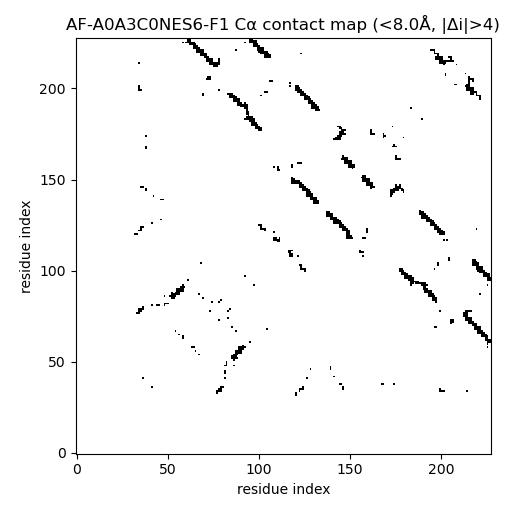10 ? 5.220 8.910 -28.579 1.00 48.50 210 PRO A O 1
ATOM 1590 N N . SER A 1 211 ? 4.887 9.385 -26.415 1.00 54.88 211 SER A N 1
ATOM 1591 C CA . SER A 1 211 ? 5.749 10.561 -26.261 1.00 54.88 211 SER A CA 1
ATOM 1592 C C . SER A 1 211 ? 5.567 11.131 -24.842 1.00 54.88 211 SER A C 1
ATOM 1594 O O 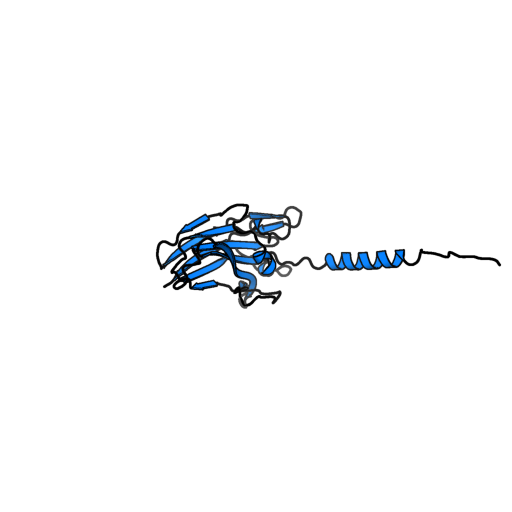. SER A 1 211 ? 4.475 11.067 -24.270 1.00 54.88 211 SER A O 1
ATOM 1596 N N . GLY A 1 212 ? 6.643 11.673 -24.259 1.00 59.06 212 GLY A N 1
ATO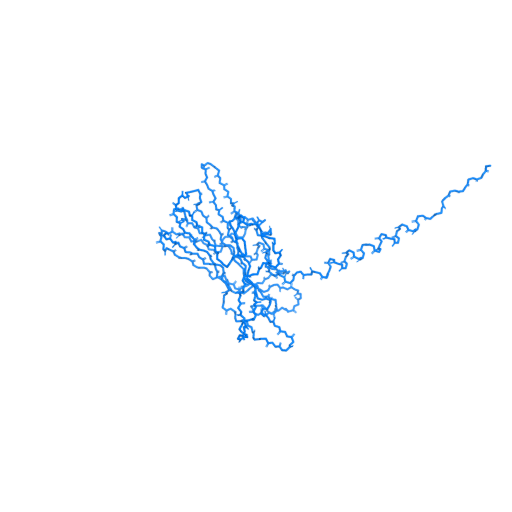M 1597 C CA . GLY A 1 212 ? 6.668 12.205 -22.886 1.00 59.06 212 GLY A CA 1
ATOM 1598 C C . GLY A 1 212 ? 6.907 11.144 -21.801 1.00 59.06 212 GLY A C 1
ATOM 1599 O O . GLY A 1 212 ? 6.616 9.969 -21.988 1.00 59.06 212 GLY A O 1
ATOM 1600 N N . PHE A 1 213 ? 7.465 11.550 -20.654 1.00 63.72 213 PHE A N 1
ATOM 1601 C CA . PHE A 1 213 ? 7.678 10.650 -19.513 1.00 63.72 213 PHE A CA 1
ATOM 1602 C C . PHE A 1 213 ? 6.335 10.381 -18.814 1.00 63.72 213 PHE A C 1
ATOM 1604 O O . PHE A 1 213 ? 5.748 11.293 -18.223 1.00 63.72 213 PHE A O 1
ATOM 1611 N N . LYS A 1 214 ? 5.841 9.145 -18.922 1.00 71.50 214 LYS A N 1
ATOM 1612 C CA . LYS A 1 214 ? 4.656 8.645 -18.217 1.00 71.50 214 LYS A CA 1
ATOM 1613 C C . LYS A 1 214 ? 5.056 7.459 -17.353 1.00 71.50 214 LYS A C 1
ATOM 1615 O O . LYS A 1 214 ? 5.793 6.591 -17.820 1.00 71.50 214 LYS A O 1
ATOM 1620 N N . ALA A 1 215 ? 4.522 7.410 -16.142 1.00 77.94 215 ALA A N 1
ATOM 1621 C CA . ALA A 1 215 ? 4.542 6.202 -15.343 1.00 77.94 215 ALA A CA 1
ATOM 1622 C C . ALA A 1 215 ? 3.422 5.277 -15.827 1.00 77.94 215 ALA A C 1
ATOM 1624 O O . ALA A 1 215 ? 2.263 5.697 -15.946 1.00 77.94 215 ALA A O 1
ATOM 1625 N N . CYS A 1 216 ? 3.769 4.030 -16.138 1.00 84.00 216 CYS A N 1
ATOM 1626 C CA . CYS A 1 216 ? 2.773 2.983 -16.314 1.00 84.00 216 CYS A CA 1
ATOM 1627 C C . CYS A 1 216 ? 2.547 2.338 -14.949 1.00 84.00 216 CYS A C 1
ATOM 1629 O O . CYS A 1 216 ? 3.503 2.070 -14.220 1.00 84.00 216 CYS A O 1
ATOM 1631 N N . HIS A 1 217 ? 1.288 2.111 -14.595 1.00 87.62 217 HIS A N 1
ATOM 1632 C CA . HIS A 1 217 ? 0.928 1.409 -13.378 1.00 87.62 217 HIS A CA 1
ATOM 1633 C C . HIS A 1 217 ? 0.383 0.044 -13.742 1.00 87.62 217 HIS A C 1
ATOM 1635 O O . HIS A 1 217 ? -0.667 -0.063 -14.378 1.00 87.62 217 HIS A O 1
ATOM 1641 N N . GLU A 1 218 ? 1.090 -0.987 -13.318 1.00 87.56 218 GLU A N 1
ATOM 1642 C CA . GLU A 1 218 ? 0.703 -2.362 -13.565 1.00 87.56 218 GLU A CA 1
ATOM 1643 C C . GLU A 1 218 ? -0.350 -2.812 -12.553 1.00 87.56 218 GLU A C 1
ATOM 1645 O O . GLU A 1 218 ? -0.507 -2.197 -11.487 1.00 87.56 218 GLU A O 1
ATOM 1650 N N . PRO A 1 219 ? -1.084 -3.897 -12.853 1.00 87.94 219 PRO A N 1
ATOM 1651 C CA . PRO A 1 219 ? -1.958 -4.497 -11.871 1.00 87.94 219 PRO A CA 1
ATOM 1652 C C . PRO A 1 219 ? -1.186 -4.785 -10.581 1.00 87.94 219 PRO A C 1
ATOM 1654 O O . PRO A 1 219 ? -0.019 -5.177 -10.616 1.00 87.94 219 PRO A O 1
ATOM 1657 N N . SER A 1 220 ? -1.841 -4.603 -9.442 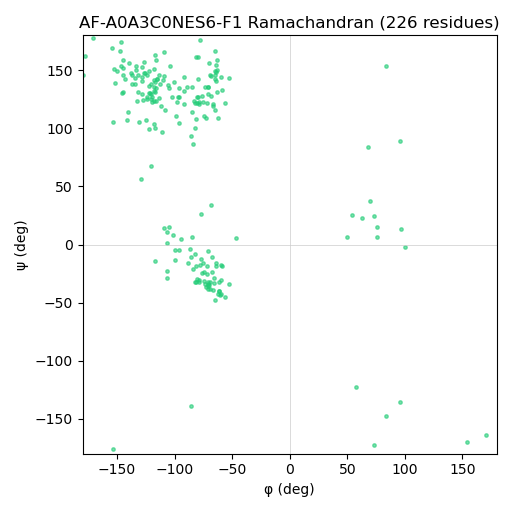1.00 89.62 220 SER A N 1
ATOM 1658 C CA . SER A 1 220 ? -1.278 -4.880 -8.116 1.00 89.62 220 SER A CA 1
ATOM 1659 C C . SER A 1 220 ? -2.354 -5.352 -7.159 1.00 89.62 220 SER A C 1
ATOM 1661 O O . SER A 1 220 ? -3.543 -5.245 -7.449 1.00 89.62 220 SER A O 1
ATOM 1663 N N . TRP A 1 221 ? -1.961 -5.903 -6.019 1.00 90.12 221 TRP A N 1
ATOM 1664 C CA . TRP A 1 221 ? -2.903 -6.401 -5.027 1.00 90.12 221 TRP A CA 1
ATOM 1665 C C . TRP A 1 221 ? -2.779 -5.631 -3.725 1.00 90.12 221 TRP A C 1
ATOM 1667 O O . TRP A 1 221 ? -1.689 -5.506 -3.175 1.00 90.12 221 TRP A O 1
ATOM 1677 N N . ALA A 1 222 ? -3.914 -5.188 -3.192 1.00 92.38 222 ALA A N 1
ATOM 1678 C CA . ALA A 1 222 ? -4.033 -4.793 -1.795 1.00 92.38 222 ALA A CA 1
ATOM 1679 C C . ALA A 1 222 ? -4.642 -5.954 -1.015 1.00 92.38 222 ALA A C 1
ATOM 1681 O O . ALA A 1 222 ? -5.817 -6.261 -1.215 1.00 92.38 222 ALA A O 1
ATOM 1682 N N . ILE A 1 223 ? -3.863 -6.595 -0.147 1.00 92.00 223 ILE A N 1
ATOM 1683 C CA . ILE A 1 223 ? -4.279 -7.777 0.610 1.00 92.00 223 ILE A CA 1
ATOM 1684 C C . ILE A 1 223 ? -4.251 -7.451 2.099 1.00 92.00 223 ILE A C 1
ATOM 1686 O O . ILE A 1 223 ? -3.268 -6.918 2.613 1.00 92.00 223 ILE A O 1
ATOM 1690 N N . ALA A 1 224 ? -5.326 -7.799 2.798 1.00 94.00 224 ALA A N 1
ATOM 1691 C CA . ALA A 1 224 ? -5.361 -7.790 4.249 1.00 94.00 224 ALA A CA 1
ATOM 1692 C C . ALA A 1 224 ? -6.182 -8.959 4.783 1.00 94.00 224 ALA A C 1
ATOM 1694 O O . ALA A 1 224 ? -7.219 -9.314 4.223 1.00 94.00 224 ALA A O 1
ATOM 1695 N N . TYR A 1 225 ? -5.741 -9.537 5.891 1.00 93.56 225 TYR A N 1
ATOM 1696 C CA . TYR A 1 225 ? -6.486 -10.575 6.590 1.00 93.56 225 TYR A CA 1
ATOM 1697 C C . TYR A 1 225 ? -6.304 -10.459 8.093 1.00 93.56 225 TYR A C 1
ATOM 1699 O O . TYR A 1 225 ? -5.355 -9.853 8.594 1.00 93.56 225 TYR A O 1
ATOM 1707 N N . THR A 1 226 ? -7.249 -11.036 8.818 1.00 93.00 226 THR A N 1
ATOM 1708 C CA . THR A 1 226 ? -7.276 -10.999 10.273 1.00 93.00 226 THR A CA 1
ATOM 1709 C C . THR A 1 226 ? -6.745 -12.299 10.857 1.00 93.00 226 THR A C 1
ATOM 1711 O O . THR A 1 226 ? -7.022 -13.389 10.362 1.00 93.00 226 THR A O 1
ATOM 1714 N N . LEU A 1 227 ? -5.966 -12.173 11.922 1.00 87.94 227 LEU A N 1
ATOM 1715 C CA . LEU A 1 227 ? -5.335 -13.257 12.661 1.00 87.94 227 LEU A CA 1
ATOM 1716 C C . LEU A 1 227 ? -5.889 -13.314 14.089 1.00 87.94 227 LEU A C 1
ATOM 1718 O O . LEU A 1 227 ? -6.435 -12.325 14.590 1.00 87.94 227 LEU A O 1
ATOM 1722 N N . ARG A 1 228 ? -5.740 -14.481 14.727 1.00 77.00 228 ARG A N 1
ATOM 1723 C CA . ARG A 1 228 ? -6.014 -14.675 16.160 1.00 77.00 228 ARG A CA 1
ATOM 1724 C C . ARG A 1 228 ? -5.005 -13.934 17.031 1.00 77.00 228 ARG A C 1
ATOM 1726 O O . ARG A 1 228 ? -3.795 -13.944 16.714 1.00 77.00 228 ARG A O 1
#

Nearest PDB structures (foldseek):
  4gz9-assembly1_A  TM=4.911E-01  e=3.726E-01  Mus musculus
  4lmf-assembly1_A  TM=3.857E-01  e=2.665E-01  Homo sapiens
  3s30-assembly1_A  TM=2.611E-01  e=1.705E-01  Phocaeicola vulgatus ATCC 8482
  7qx5-assembly1_A  TM=2.449E-01  e=5.824E-01  Bacillus thuringiensis serovar israelensis
  6x0o-assembly1_A  TM=1.724E-01  e=2.665E-01  Mycolicibacterium smegmatis MC2 155

pLDDT: mean 77.8, std 18.73, range [33.41, 97.06]

Sequence (228 aa):
MKTKVFGNTSKVMKKAVGCMVVAGVLLALGRPAYGQASETEMRAFRIPPANGYAQTKNFSYVGDYGYYLVPPSSSPGTGSGATDYKYVRYTGVSGKKVWIYGAWGTTSIPAATASTDACQHAHSSYGVWGKYQFGFLSGWIFLGGGGMSGKRDAQGRCVLSTDNPLKTTDSRFGWGKEFLNFDFSSNTIFKELVIGVLSNTHGWGSCTVPSGFKACHEPSWAIAYTLR

Foldseek 3Di:
DDDDDDDDPPVVVVVVVVVVVVVVVVVVPCPPLDLADDPVQLQPADPVHPVHAPEEEEDPDFFDKDKDKDAKDKDADSLHHNVSWHKYKYFHCALWKKKWAKFADDWAQDADDPVDGQQQFKKKWKWKWWWFADPPDIDIGTQEIFMWGWDQDPVRGTDTDQDPPVPPDDPRRHYSDRMDIDDNNVPRRTGMMMMIIWIWTWCDDPDHCPDHGMIITHIMMIIMHTHD

Solvent-accessible surface area (backbone atoms only — not comparable to full-atom values): 12864 Å² total; per-residue (Å²): 144,83,90,83,84,91,84,72,82,67,69,62,61,63,57,56,55,55,55,51,52,55,54,55,52,64,67,65,75,60,74,72,88,57,52,54,58,52,68,72,55,56,64,66,46,65,72,80,47,91,89,51,62,80,42,79,46,70,40,86,55,78,63,35,73,50,74,44,81,43,73,59,47,71,37,78,49,60,42,43,51,74,85,60,39,46,31,36,35,36,32,55,45,43,56,28,25,40,40,39,38,55,40,71,45,80,73,80,77,66,75,71,51,102,88,52,60,60,31,69,39,33,34,29,30,29,39,34,34,35,31,40,46,58,91,90,49,68,51,71,43,73,55,28,28,24,35,24,34,20,39,69,48,98,85,66,46,71,40,76,38,66,42,62,91,78,74,77,60,62,78,90,27,56,51,51,33,72,58,49,78,45,80,18,56,91,36,72,41,39,45,31,39,35,39,33,30,42,17,29,27,71,86,49,78,82,39,83,78,88,73,75,72,49,17,18,23,40,31,16,30,44,34,39,36,30,39,130

Radius of gyration: 23.39 Å; Cα contacts (8 Å, |Δi|>4): 499; chains: 1; bounding box: 56×87×50 Å

Secondary structure (DSSP, 8-state):
--------THHHHHHHHHHHHHHHHHTTS------S--HHHHHTS-SS-TT--SEEEE--STT-EEEEEEPPEEEETTS-STTTSEEEEEE--TTSEEEEEEEE-SPPPPPP-SS--GGGG-EEEEEEEEEEEETTEEEEEEEEEEEEEEEE-TTS-EEEEE--TT----GGGT-S-SEEEEE-SS--SEEEEEEEEEEEESSSSS----SS-EEEE--EEEEEEEE-